Protein AF-0000000084717622 (afdb_homodimer)

Solvent-accessible surface area (backbone atoms only — not comparable to full-atom values): 20685 Å² total; per-residue (Å²): 123,67,76,68,48,48,59,63,66,44,44,63,55,53,31,53,52,53,52,39,53,46,21,69,72,69,28,58,67,56,41,50,49,50,46,50,51,50,35,54,53,40,50,54,50,35,51,52,47,46,51,50,51,52,49,50,43,51,52,21,56,74,65,73,40,82,44,85,61,40,72,60,44,52,48,41,34,50,49,12,38,56,31,27,68,45,84,43,63,63,35,35,53,55,10,50,44,34,52,36,65,73,48,28,52,55,50,48,49,51,51,49,49,50,52,49,48,44,44,67,70,53,72,48,61,72,68,65,75,62,80,51,85,62,73,58,53,95,79,33,74,66,78,74,61,68,82,63,68,79,70,77,69,74,76,70,75,77,76,72,76,68,83,67,81,81,77,79,81,79,80,77,79,75,76,75,81,136,123,68,72,69,48,48,59,64,65,44,44,61,54,52,31,53,52,52,53,40,52,45,21,70,74,68,28,57,66,56,40,51,49,49,44,51,50,49,34,52,53,38,48,54,49,33,52,53,47,47,52,49,49,50,50,50,44,51,51,20,54,74,66,71,42,81,45,84,60,39,72,60,43,52,48,41,35,50,49,13,38,56,32,27,66,46,83,43,65,64,35,34,53,54,10,51,45,34,52,35,66,74,50,27,51,55,51,46,49,53,50,49,50,51,50,50,47,44,42,67,69,53,72,46,62,72,68,65,75,61,79,51,86,61,73,62,54,96,79,33,77,67,79,74,63,68,83,64,70,78,70,77,68,74,78,68,75,75,74,72,75,68,81,65,80,80,75,78,78,76,80,74,77,76,78,71,81,132

InterPro domains:
  IPR007313 FxsA cytoplasmic membrane protein [NF008528] (7-112)
  IPR007313 FxsA cytoplasmic membrane protein [PF04186] (8-113)
  IPR007313 FxsA cytoplasmic membrane protein [PTHR35335] (1-139)

Structure (mmCIF, N/CA/C/O backbone):
data_AF-0000000084717622-model_v1
#
loop_
_entity.id
_entity.type
_entity.pdbx_description
1 polymer 'FxsA protein'
#
loop_
_atom_site.group_PDB
_atom_site.id
_atom_site.type_symbol
_atom_site.label_atom_id
_atom_site.label_alt_id
_atom_site.label_comp_id
_atom_site.label_asym_id
_atom_site.label_entity_id
_atom_site.label_seq_id
_atom_site.pdbx_PDB_ins_code
_atom_site.Cartn_x
_atom_site.Cartn_y
_atom_site.Cartn_z
_atom_site.occupancy
_atom_site.B_iso_or_equiv
_atom_site.auth_seq_id
_atom_site.auth_comp_id
_atom_site.auth_asym_id
_atom_site.auth_atom_id
_atom_site.pdbx_PDB_model_num
ATOM 1 N N . MET A 1 1 ? 2.143 13.297 -15.797 1 53.31 1 MET A N 1
ATOM 2 C CA . MET A 1 1 ? 1.925 12.648 -14.5 1 53.31 1 MET A CA 1
ATOM 3 C C . MET A 1 1 ? 1.634 11.164 -14.68 1 53.31 1 MET A C 1
ATOM 5 O O . MET A 1 1 ? 2.061 10.344 -13.867 1 53.31 1 MET A O 1
ATOM 9 N N . SER A 1 2 ? 1.172 10.766 -15.867 1 66.38 2 SER A N 1
ATOM 10 C CA . SER A 1 2 ? 0.69 9.43 -16.188 1 66.38 2 SER A CA 1
ATOM 11 C C . SER A 1 2 ? 1.851 8.461 -16.422 1 66.38 2 SER A C 1
ATOM 13 O O . SER A 1 2 ? 1.729 7.266 -16.156 1 66.38 2 SER A O 1
ATOM 15 N N . ARG A 1 3 ? 2.949 8.906 -16.641 1 74.94 3 ARG A N 1
ATOM 16 C CA . ARG A 1 3 ? 4.027 8.016 -17.047 1 74.94 3 ARG A CA 1
ATOM 17 C C . ARG A 1 3 ? 4.594 7.266 -15.836 1 74.94 3 ARG A C 1
ATOM 19 O O . ARG A 1 3 ? 5.051 6.129 -15.969 1 74.94 3 ARG A O 1
ATOM 26 N N . PHE A 1 4 ? 4.543 7.859 -14.648 1 75.69 4 PHE A N 1
ATOM 27 C CA . PHE A 1 4 ? 5.059 7.238 -13.43 1 75.69 4 PHE A CA 1
ATOM 28 C C . PHE A 1 4 ? 4.051 6.25 -12.859 1 75.69 4 PHE A C 1
ATOM 30 O O . PHE A 1 4 ? 4.43 5.305 -12.164 1 75.69 4 PHE A O 1
ATOM 37 N N . LEU A 1 5 ? 2.939 6.332 -13.258 1 79.38 5 LEU A N 1
ATOM 38 C CA . LEU A 1 5 ? 1.87 5.5 -12.711 1 79.38 5 LEU A CA 1
ATOM 39 C C . LEU A 1 5 ? 1.835 4.145 -13.406 1 79.38 5 LEU A C 1
ATOM 41 O O . LEU A 1 5 ? 1.42 3.146 -12.812 1 79.38 5 LEU A O 1
ATOM 45 N N . LEU A 1 6 ? 2.355 4.141 -14.586 1 82.69 6 LEU A N 1
ATOM 46 C CA . LEU A 1 6 ? 2.262 2.922 -15.383 1 82.69 6 LEU A CA 1
ATOM 47 C C . LEU A 1 6 ? 3.104 1.809 -14.766 1 82.69 6 LEU A C 1
ATOM 49 O O . LEU A 1 6 ? 2.611 0.698 -14.555 1 82.69 6 LEU A O 1
ATOM 53 N N . PRO A 1 7 ? 4.359 2.094 -14.469 1 85.12 7 PRO A N 1
ATOM 54 C CA . PRO A 1 7 ? 5.148 1.028 -13.844 1 85.12 7 PRO A CA 1
ATOM 55 C C . PRO A 1 7 ? 4.586 0.59 -12.492 1 85.12 7 PRO A C 1
ATOM 57 O O . PRO A 1 7 ? 4.645 -0.593 -12.148 1 85.12 7 PRO A O 1
ATOM 60 N N . LEU A 1 8 ? 4.023 1.515 -11.828 1 81.62 8 LEU A N 1
ATOM 61 C CA . LEU A 1 8 ? 3.475 1.218 -10.516 1 81.62 8 LEU A CA 1
ATOM 62 C C . LEU A 1 8 ? 2.27 0.289 -10.625 1 81.62 8 LEU A C 1
ATOM 64 O O . LEU A 1 8 ? 2.111 -0.626 -9.812 1 81.62 8 LEU A O 1
ATOM 68 N N . VAL A 1 9 ? 1.521 0.417 -11.664 1 83.12 9 VAL A N 1
ATOM 69 C CA . VAL A 1 9 ? 0.326 -0.392 -11.891 1 83.12 9 VAL A CA 1
ATOM 70 C C . VAL A 1 9 ? 0.722 -1.754 -12.453 1 83.12 9 VAL A C 1
ATOM 72 O O . VAL A 1 9 ? 0.102 -2.77 -12.133 1 83.12 9 VAL A O 1
ATOM 75 N N . LEU A 1 10 ? 1.749 -1.744 -13.195 1 90.88 10 LEU A N 1
ATOM 76 C CA . LEU A 1 10 ? 2.172 -2.967 -13.867 1 90.88 10 LEU A CA 1
ATOM 77 C C . LEU A 1 10 ? 2.99 -3.85 -12.93 1 90.88 10 LEU A C 1
ATOM 79 O O . LEU A 1 10 ? 3.059 -5.066 -13.117 1 90.88 10 LEU A O 1
ATOM 83 N N . LEU A 1 11 ? 3.502 -3.258 -11.93 1 92.19 11 LEU A N 1
ATOM 84 C CA . LEU A 1 11 ? 4.465 -3.932 -11.062 1 92.19 11 LEU A CA 1
ATOM 85 C C . LEU A 1 11 ? 3.834 -5.145 -10.383 1 92.19 11 LEU A C 1
ATOM 87 O O . LEU A 1 11 ? 4.402 -6.238 -10.406 1 92.19 11 LEU A O 1
ATOM 91 N N . PRO A 1 12 ? 2.666 -5.109 -9.883 1 91 12 PRO A N 1
ATOM 92 C CA . PRO A 1 12 ? 2.066 -6.289 -9.25 1 91 12 PRO A CA 1
ATOM 93 C C . PRO A 1 12 ? 1.849 -7.438 -10.227 1 91 12 PRO A C 1
ATOM 95 O O . PRO A 1 12 ? 1.983 -8.609 -9.852 1 91 12 PRO A O 1
ATOM 98 N N . PHE A 1 13 ? 1.588 -7.09 -11.391 1 92.69 13 PHE A N 1
ATOM 99 C CA . PHE A 1 13 ? 1.331 -8.125 -12.391 1 92.69 13 PHE A CA 1
ATOM 100 C C . PHE A 1 13 ? 2.631 -8.789 -12.828 1 92.69 13 PHE A C 1
ATOM 102 O O . PHE A 1 13 ? 2.674 -10.008 -13.023 1 92.69 13 PHE A O 1
ATOM 109 N N . VAL A 1 14 ? 3.564 -7.957 -13.016 1 95.06 14 VAL A N 1
ATOM 110 C CA . VAL A 1 14 ? 4.875 -8.492 -13.359 1 95.06 14 VAL A CA 1
ATOM 111 C C . VAL A 1 14 ? 5.359 -9.422 -12.25 1 95.06 14 VAL A C 1
ATOM 113 O O . VAL A 1 14 ? 5.906 -10.492 -12.516 1 95.06 14 VAL A O 1
ATOM 116 N N . GLU A 1 15 ? 5.109 -9.031 -11.062 1 95.69 15 GLU A N 1
ATOM 117 C CA . GLU A 1 15 ? 5.516 -9.844 -9.914 1 95.69 15 GLU A CA 1
ATOM 118 C C . GLU A 1 15 ? 4.77 -11.172 -9.883 1 95.69 15 GLU A C 1
ATOM 120 O O . GLU A 1 15 ? 5.383 -12.227 -9.711 1 95.69 15 GLU A O 1
ATOM 125 N N . LEU A 1 16 ? 3.477 -11.094 -10.07 1 95.19 16 LEU A N 1
ATOM 126 C CA . LEU A 1 16 ? 2.68 -12.32 -10.094 1 95.19 16 LEU A CA 1
ATOM 127 C C . LEU A 1 16 ? 3.154 -13.25 -11.195 1 95.19 16 LEU A C 1
ATOM 129 O O . LEU A 1 16 ? 3.232 -14.469 -11 1 95.19 16 LEU A O 1
ATOM 133 N N . TYR A 1 17 ? 3.482 -12.688 -12.312 1 96.81 17 TYR A N 1
ATOM 134 C CA . TYR A 1 17 ? 3.969 -13.484 -13.438 1 96.81 17 TYR A CA 1
ATOM 135 C C . TYR A 1 17 ? 5.281 -14.172 -13.094 1 96.81 17 TYR A C 1
ATOM 137 O O . TYR A 1 17 ? 5.406 -15.391 -13.25 1 96.81 17 TYR A O 1
ATOM 145 N N . LEU A 1 18 ? 6.184 -13.391 -12.594 1 96.69 18 LEU A N 1
ATOM 146 C CA . LEU A 1 18 ? 7.508 -13.914 -12.273 1 96.69 18 LEU A CA 1
ATOM 147 C C . LEU A 1 18 ? 7.43 -14.938 -11.141 1 96.69 18 LEU A C 1
ATOM 149 O O . LEU A 1 18 ? 8.047 -16 -11.219 1 96.69 18 LEU A O 1
ATOM 153 N N . LEU A 1 19 ? 6.691 -14.633 -10.109 1 96.88 19 LEU A N 1
ATOM 154 C CA . LEU A 1 19 ? 6.602 -15.531 -8.961 1 96.88 19 LEU A CA 1
ATOM 155 C C . LEU A 1 19 ? 5.875 -16.812 -9.328 1 96.88 19 LEU A C 1
ATOM 157 O O . LEU A 1 19 ? 6.195 -17.891 -8.805 1 96.88 19 LEU A O 1
ATOM 161 N N . SER A 1 20 ? 4.961 -16.672 -10.25 1 96.31 20 SER A N 1
ATOM 162 C CA . SER A 1 20 ? 4.262 -17.859 -10.727 1 96.31 20 SER A CA 1
ATOM 163 C C . SER A 1 20 ? 5.203 -18.781 -11.492 1 96.31 20 SER A C 1
ATOM 165 O O . SER A 1 20 ? 5.117 -20 -11.375 1 96.31 20 SER A O 1
ATOM 167 N N . LEU A 1 21 ? 6.09 -18.188 -12.25 1 95.62 21 LEU A N 1
ATOM 168 C CA . LEU A 1 21 ? 7.062 -18.984 -12.984 1 95.62 21 LEU A CA 1
ATOM 169 C C . LEU A 1 21 ? 8.031 -19.672 -12.031 1 95.62 21 LEU A C 1
ATOM 171 O O . LEU A 1 21 ? 8.375 -20.844 -12.227 1 95.62 21 LEU A O 1
ATOM 175 N N . ILE A 1 22 ? 8.398 -18.953 -11.062 1 96.38 22 ILE A N 1
ATOM 176 C CA . ILE A 1 22 ? 9.281 -19.531 -10.062 1 96.38 22 ILE A CA 1
ATOM 177 C C . ILE A 1 22 ? 8.57 -20.688 -9.344 1 96.38 22 ILE A C 1
ATOM 179 O O . ILE A 1 22 ? 9.156 -21.75 -9.133 1 96.38 22 ILE A O 1
ATOM 183 N N . ALA A 1 23 ? 7.328 -20.484 -8.992 1 96.25 23 ALA A N 1
ATOM 184 C CA . ALA A 1 23 ? 6.543 -21.516 -8.32 1 96.25 23 ALA A CA 1
ATOM 185 C C . ALA A 1 23 ? 6.41 -22.766 -9.195 1 96.25 23 ALA A C 1
ATOM 187 O O . ALA A 1 23 ? 6.41 -23.875 -8.688 1 96.25 23 ALA A O 1
ATOM 188 N N . ARG A 1 24 ? 6.352 -22.547 -10.469 1 94 24 ARG A N 1
ATOM 189 C CA . ARG A 1 24 ? 6.227 -23.656 -11.406 1 94 24 ARG A CA 1
ATOM 190 C C . ARG A 1 24 ? 7.516 -24.469 -11.469 1 94 24 ARG A C 1
ATOM 192 O O . ARG A 1 24 ? 7.48 -25.703 -11.594 1 94 24 ARG A O 1
ATOM 199 N N . GLU A 1 25 ? 8.602 -23.828 -11.32 1 94.44 25 GLU A N 1
ATOM 200 C CA . GLU A 1 25 ? 9.891 -24.484 -11.492 1 94.44 25 GLU A CA 1
ATOM 201 C C . GLU A 1 25 ? 10.344 -25.172 -10.211 1 94.44 25 GLU A C 1
ATOM 203 O O . GLU A 1 25 ? 10.82 -26.312 -10.234 1 94.44 25 GLU A O 1
ATOM 208 N N . VAL A 1 26 ? 10.141 -24.453 -9.094 1 95.94 26 VAL A N 1
ATOM 209 C CA . VAL A 1 26 ? 10.758 -24.969 -7.875 1 95.94 26 VAL A CA 1
ATOM 210 C C . VAL A 1 26 ? 9.672 -25.422 -6.902 1 95.94 26 VAL A C 1
ATOM 212 O O . VAL A 1 26 ? 9.961 -26.109 -5.922 1 95.94 26 VAL A O 1
ATOM 215 N N . GLY A 1 27 ? 8.484 -25.047 -7.113 1 96.19 27 GLY A N 1
ATOM 216 C CA . GLY A 1 27 ? 7.375 -25.359 -6.227 1 96.19 27 GLY A CA 1
ATOM 217 C C . GLY A 1 27 ? 6.859 -24.141 -5.465 1 96.19 27 GLY A C 1
ATOM 218 O O . GLY A 1 27 ? 7.578 -23.156 -5.301 1 96.19 27 GLY A O 1
ATOM 219 N N . VAL A 1 28 ? 5.715 -24.219 -5.074 1 95.81 28 VAL A N 1
ATOM 220 C CA . VAL A 1 28 ? 5.039 -23.109 -4.418 1 95.81 28 VAL A CA 1
ATOM 221 C C . VAL A 1 28 ? 5.68 -22.844 -3.057 1 95.81 28 VAL A C 1
ATOM 223 O O . VAL A 1 28 ? 5.98 -21.688 -2.713 1 95.81 28 VAL A O 1
ATOM 226 N N . VAL A 1 29 ? 5.949 -23.938 -2.293 1 96.38 29 VAL A N 1
ATOM 227 C CA . VAL A 1 29 ? 6.434 -23.797 -0.924 1 96.38 29 VAL A CA 1
ATOM 228 C C . VAL A 1 29 ? 7.848 -23.219 -0.934 1 96.38 29 VAL A C 1
ATOM 230 O O . VAL A 1 29 ? 8.133 -22.25 -0.234 1 96.38 29 VAL A O 1
ATOM 233 N N . PRO A 1 30 ? 8.695 -23.719 -1.777 1 97.38 30 PRO A N 1
ATOM 234 C CA . PRO A 1 30 ? 10.023 -23.109 -1.849 1 97.38 30 PRO A CA 1
ATOM 235 C C . PRO A 1 30 ? 9.984 -21.656 -2.336 1 97.38 30 PRO A C 1
ATOM 237 O O . PRO A 1 30 ? 10.781 -20.828 -1.89 1 97.38 30 PRO A O 1
ATOM 240 N N . MET A 1 31 ? 9.078 -21.391 -3.266 1 96.88 31 MET A N 1
ATOM 241 C CA . MET A 1 31 ? 8.914 -20 -3.723 1 96.88 31 MET A CA 1
ATOM 242 C C . MET A 1 31 ? 8.492 -19.094 -2.572 1 96.88 31 MET A C 1
ATOM 244 O O . MET A 1 31 ? 9.039 -18.016 -2.402 1 96.88 31 MET A O 1
ATOM 248 N N . LEU A 1 32 ? 7.598 -19.531 -1.809 1 96.75 32 LEU A N 1
ATOM 249 C CA . LEU A 1 32 ? 7.137 -18.75 -0.663 1 96.75 32 LEU A CA 1
ATOM 250 C C . LEU A 1 32 ? 8.258 -18.562 0.35 1 96.75 32 LEU A C 1
ATOM 252 O O . LEU A 1 32 ? 8.391 -17.484 0.941 1 96.75 32 LEU A O 1
ATOM 256 N N . ALA A 1 33 ? 9.016 -19.578 0.532 1 97.12 33 ALA A N 1
ATOM 257 C CA . ALA A 1 33 ? 10.164 -19.5 1.435 1 97.12 33 ALA A CA 1
ATOM 258 C C . ALA A 1 33 ? 11.164 -18.469 0.948 1 97.12 33 ALA A C 1
ATOM 260 O O . ALA A 1 33 ? 11.727 -17.703 1.748 1 97.12 33 ALA A O 1
ATOM 261 N N . LEU A 1 34 ? 11.352 -18.484 -0.341 1 96.25 34 LEU A N 1
ATOM 262 C CA . LEU A 1 34 ? 12.266 -17.516 -0.937 1 96.25 34 LEU A CA 1
ATOM 263 C C . LEU A 1 34 ? 11.758 -16.094 -0.723 1 96.25 34 LEU A C 1
ATOM 265 O O . LEU A 1 34 ? 12.531 -15.195 -0.385 1 96.25 34 LEU A O 1
ATOM 269 N N . VAL A 1 35 ? 10.531 -15.914 -0.935 1 95.88 35 VAL A N 1
ATOM 270 C CA . VAL A 1 35 ? 9.93 -14.594 -0.77 1 95.88 35 VAL A CA 1
ATOM 271 C C . VAL A 1 35 ? 10 -14.172 0.696 1 95.88 35 VAL A C 1
ATOM 273 O O . VAL A 1 35 ? 10.297 -13.016 1.002 1 95.88 35 VAL A O 1
ATOM 276 N N . LEU A 1 36 ? 9.734 -15.062 1.55 1 94.81 36 LEU A N 1
ATOM 277 C CA . LEU A 1 36 ? 9.805 -14.797 2.98 1 94.81 36 LEU A CA 1
ATOM 278 C C . LEU A 1 36 ? 11.227 -14.43 3.395 1 94.81 36 LEU A C 1
ATOM 280 O O . LEU A 1 36 ? 11.438 -13.461 4.129 1 94.81 36 LEU A O 1
ATOM 284 N N . LEU A 1 37 ? 12.148 -15.141 2.924 1 95.62 37 LEU A N 1
ATOM 285 C CA . LEU A 1 37 ? 13.555 -14.898 3.23 1 95.62 37 LEU A CA 1
ATOM 286 C C . LEU A 1 37 ? 13.992 -13.531 2.73 1 95.62 37 LEU A C 1
ATOM 288 O O . LEU A 1 37 ? 14.648 -12.773 3.457 1 95.62 37 LEU A O 1
ATOM 292 N N . SER A 1 38 ? 13.594 -13.242 1.543 1 94.12 38 SER A N 1
ATOM 293 C CA . SER A 1 38 ? 13.945 -11.938 0.984 1 94.12 38 SER A CA 1
ATOM 294 C C . SER A 1 38 ? 13.289 -10.805 1.763 1 94.12 38 SER A C 1
ATOM 296 O O . SER A 1 38 ? 13.883 -9.742 1.948 1 94.12 38 SER A O 1
ATOM 298 N N . GLY A 1 39 ? 12.125 -11.094 2.186 1 92.56 39 GLY A N 1
ATOM 299 C CA . GLY A 1 39 ? 11.438 -10.117 3.016 1 92.56 39 GLY A CA 1
ATOM 300 C C . GLY A 1 39 ? 12.141 -9.852 4.332 1 92.56 39 GLY A C 1
ATOM 301 O O . GLY A 1 39 ? 12.289 -8.695 4.738 1 92.56 39 GLY A O 1
ATOM 302 N N . VAL A 1 40 ? 12.531 -10.859 4.957 1 94 40 VAL A N 1
ATOM 303 C CA . VAL A 1 40 ? 13.219 -10.742 6.238 1 94 40 VAL A CA 1
ATOM 304 C C . VAL A 1 40 ? 14.539 -9.992 6.055 1 94 40 VAL A C 1
ATOM 306 O O . VAL A 1 40 ? 14.852 -9.078 6.816 1 94 40 VAL A O 1
ATOM 309 N N . ILE A 1 41 ? 15.227 -10.32 5.039 1 93.81 41 ILE A N 1
ATOM 310 C CA . ILE A 1 41 ? 16.484 -9.656 4.719 1 93.81 41 ILE A CA 1
ATOM 311 C C . ILE A 1 41 ? 16.234 -8.188 4.391 1 93.81 41 ILE A C 1
ATOM 313 O O . ILE A 1 41 ? 16.922 -7.297 4.891 1 93.81 41 ILE A O 1
ATOM 317 N N . GLY A 1 42 ? 15.281 -7.988 3.619 1 91.5 42 GLY A N 1
ATOM 318 C CA . GLY A 1 42 ? 14.922 -6.625 3.254 1 91.5 42 GLY A CA 1
ATOM 319 C C . GLY A 1 42 ? 14.492 -5.785 4.441 1 91.5 42 GLY A C 1
ATOM 320 O O . GLY A 1 42 ? 14.891 -4.621 4.559 1 91.5 42 GLY A O 1
ATOM 321 N N . ALA A 1 43 ? 13.734 -6.355 5.254 1 91.69 43 ALA A N 1
ATOM 322 C CA . ALA A 1 43 ? 13.266 -5.656 6.445 1 91.69 43 ALA A CA 1
ATOM 323 C C . ALA A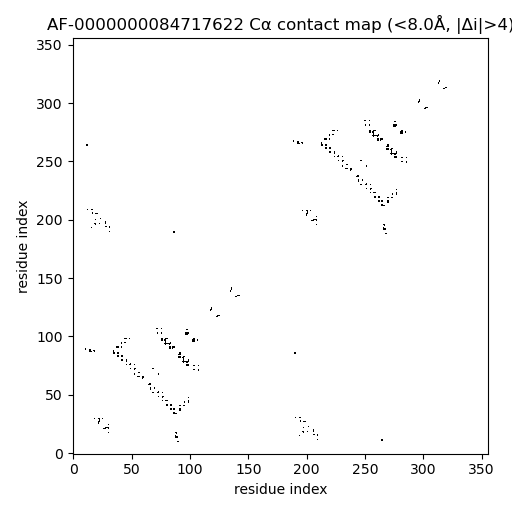 1 43 ? 14.438 -5.281 7.355 1 91.69 43 ALA A C 1
ATOM 325 O O . ALA A 1 43 ? 14.477 -4.176 7.898 1 91.69 43 ALA A O 1
ATOM 326 N N . SER A 1 44 ? 15.297 -6.199 7.543 1 94.69 44 SER A N 1
ATOM 327 C CA . SER A 1 44 ? 16.469 -5.941 8.367 1 94.69 44 SER A CA 1
ATOM 328 C C . SER A 1 44 ? 17.312 -4.797 7.789 1 94.69 44 SER A C 1
ATOM 330 O O . SER A 1 44 ? 17.75 -3.92 8.523 1 94.69 44 SER A O 1
ATOM 332 N N . LEU A 1 45 ? 17.484 -4.809 6.504 1 93.94 45 LEU A N 1
ATOM 333 C CA . LEU A 1 45 ? 18.234 -3.756 5.828 1 93.94 45 LEU A CA 1
ATOM 334 C C . LEU A 1 45 ? 17.516 -2.42 5.922 1 93.94 45 LEU A C 1
ATOM 336 O O . LEU A 1 45 ? 18.141 -1.386 6.176 1 93.94 45 LEU A O 1
ATOM 340 N N . ALA A 1 46 ? 16.297 -2.49 5.734 1 94.44 46 ALA A N 1
ATOM 341 C CA . ALA A 1 46 ? 15.477 -1.279 5.805 1 94.44 46 ALA A CA 1
ATOM 342 C C . ALA A 1 46 ? 15.531 -0.667 7.203 1 94.44 46 ALA A C 1
ATOM 344 O O . ALA A 1 46 ? 15.641 0.553 7.348 1 94.44 46 ALA A O 1
ATOM 345 N N . ARG A 1 47 ? 15.414 -1.485 8.109 1 94.62 47 ARG A N 1
ATOM 346 C CA . ARG A 1 47 ? 15.469 -1.011 9.492 1 94.62 47 ARG A CA 1
ATOM 347 C C . ARG A 1 47 ? 16.812 -0.363 9.789 1 94.62 47 ARG A C 1
ATOM 349 O O . ARG A 1 47 ? 16.875 0.732 10.352 1 94.62 47 ARG A O 1
ATOM 356 N N . ARG A 1 48 ? 17.797 -0.942 9.422 1 94.44 48 ARG A N 1
ATOM 357 C CA . ARG A 1 48 ? 19.156 -0.45 9.68 1 94.44 48 ARG A CA 1
ATOM 358 C C . ARG A 1 48 ? 19.391 0.875 8.969 1 94.44 48 ARG A C 1
ATOM 360 O O . ARG A 1 48 ? 19.859 1.838 9.578 1 94.44 48 ARG A O 1
ATOM 367 N N . GLU A 1 49 ? 19.094 0.856 7.73 1 93 49 GLU A N 1
ATOM 368 C CA . GLU A 1 49 ? 19.344 2.064 6.949 1 93 49 GLU A CA 1
ATOM 369 C C . GLU A 1 49 ? 18.391 3.186 7.352 1 93 49 GLU A C 1
ATOM 371 O O . GLU A 1 49 ? 18.766 4.359 7.355 1 93 49 GLU A O 1
ATOM 376 N N . GLY A 1 50 ? 17.234 2.824 7.602 1 91.75 50 GLY A N 1
ATOM 377 C CA . GLY A 1 50 ? 16.281 3.807 8.094 1 91.75 50 GLY A CA 1
ATOM 378 C C . GLY A 1 50 ? 16.719 4.473 9.383 1 91.75 50 GLY A C 1
ATOM 379 O O . GLY A 1 50 ? 16.672 5.699 9.508 1 91.75 50 GLY A O 1
ATOM 380 N N . LEU A 1 51 ? 17.234 3.725 10.336 1 92.5 51 LEU A N 1
ATOM 381 C CA . LEU A 1 51 ? 17.734 4.25 11.602 1 92.5 51 LEU A CA 1
ATOM 382 C C . LEU A 1 51 ? 18.984 5.105 11.383 1 92.5 51 LEU A C 1
ATOM 384 O O . LEU A 1 51 ? 19.156 6.137 12.039 1 92.5 51 LEU A O 1
ATOM 388 N N . ARG A 1 52 ? 19.703 4.707 10.523 1 91.75 52 ARG A N 1
ATOM 389 C CA . ARG A 1 52 ? 20.922 5.453 10.219 1 91.75 52 ARG A CA 1
ATOM 390 C C . ARG A 1 52 ? 20.594 6.832 9.648 1 91.75 52 ARG A C 1
ATOM 392 O O . ARG A 1 52 ? 21.172 7.832 10.062 1 91.75 52 ARG A O 1
ATOM 399 N N . VAL A 1 53 ? 19.719 6.852 8.773 1 88.19 53 VAL A N 1
ATOM 400 C CA . VAL A 1 53 ? 19.328 8.102 8.125 1 88.19 53 VAL A CA 1
ATOM 401 C C . VAL A 1 53 ? 18.656 9.016 9.141 1 88.19 53 VAL A C 1
ATOM 403 O O . VAL A 1 53 ? 18.891 10.227 9.141 1 88.19 53 VAL A O 1
ATOM 406 N N . LEU A 1 54 ? 17.891 8.453 9.953 1 87.44 54 LEU A N 1
ATOM 407 C CA . LEU A 1 54 ? 17.25 9.242 10.992 1 87.44 54 LEU A CA 1
ATOM 408 C C . LEU A 1 54 ? 18.266 9.828 11.961 1 87.44 54 LEU A C 1
ATOM 410 O O . LEU A 1 54 ? 18.172 10.992 12.352 1 87.44 54 LEU A O 1
ATOM 414 N N . ARG A 1 55 ? 19.188 9.094 12.352 1 88.62 55 ARG A N 1
ATOM 415 C CA . ARG A 1 55 ? 20.234 9.539 13.266 1 88.62 55 ARG A CA 1
ATOM 416 C C . ARG A 1 55 ? 21.062 10.656 12.641 1 88.62 55 ARG A C 1
ATOM 418 O O . ARG A 1 55 ? 21.375 11.648 13.297 1 88.62 55 ARG A O 1
ATOM 425 N N . ARG A 1 56 ? 21.391 10.484 11.469 1 85.69 56 ARG A N 1
ATOM 426 C CA . ARG A 1 56 ? 22.172 11.492 10.766 1 85.69 56 ARG A CA 1
ATOM 427 C C . ARG A 1 56 ? 21.391 12.797 10.648 1 85.69 56 ARG A C 1
ATOM 429 O O . ARG A 1 56 ? 21.969 13.883 10.758 1 85.69 56 ARG A O 1
ATOM 436 N N . TRP A 1 57 ? 20.156 12.625 10.398 1 83.56 57 TRP A N 1
ATOM 437 C CA . TRP A 1 57 ? 19.297 13.805 10.328 1 83.56 57 TRP A CA 1
ATOM 438 C C . TRP A 1 57 ? 19.266 14.539 11.664 1 83.56 57 TRP A C 1
ATOM 440 O O . TRP A 1 57 ? 19.391 15.766 11.703 1 83.56 57 TRP A O 1
ATOM 450 N N . GLN A 1 58 ? 19.172 13.797 12.695 1 86.56 58 GLN A N 1
ATOM 451 C CA . GLN A 1 58 ? 19.141 14.367 14.039 1 86.56 58 GLN A CA 1
ATOM 452 C C . GLN A 1 58 ? 20.469 15.047 14.367 1 86.56 58 GLN A C 1
ATOM 454 O O . GLN A 1 58 ? 20.484 16.125 14.961 1 86.56 58 GLN A O 1
ATOM 459 N N . GLU A 1 59 ? 21.438 14.453 14.023 1 86.62 59 GLU A N 1
ATOM 460 C CA . GLU A 1 59 ? 22.766 15.016 14.266 1 86.62 59 GLU A CA 1
ATOM 461 C C . GLU A 1 59 ? 22.969 16.312 13.484 1 86.62 59 GLU A C 1
ATOM 463 O O . GLU A 1 59 ? 23.562 17.266 14 1 86.62 59 GLU A O 1
ATOM 468 N N . SER A 1 60 ? 22.5 16.281 12.281 1 84.56 60 SER A N 1
ATOM 469 C CA . SER A 1 60 ? 22.641 17.469 11.453 1 84.56 60 SER A CA 1
ATOM 470 C C . SER A 1 60 ? 21.828 18.641 12 1 84.56 60 SER A C 1
ATOM 472 O O . SER A 1 60 ? 22.281 19.781 11.992 1 84.56 60 SER A O 1
ATOM 474 N N . VAL A 1 61 ? 20.688 18.359 12.461 1 84.06 61 VAL A N 1
ATOM 475 C CA . VAL A 1 61 ? 19.828 19.375 13.055 1 84.06 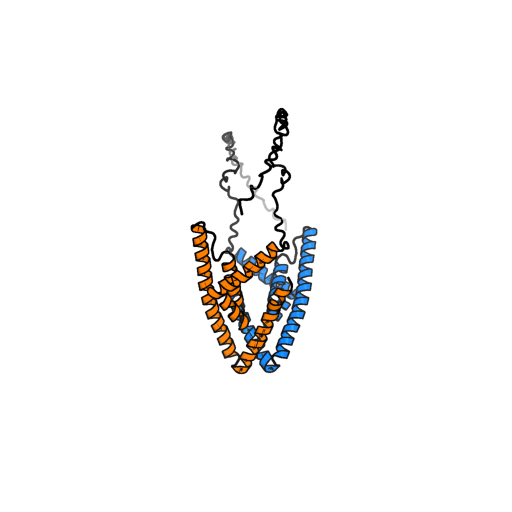61 VAL A CA 1
ATOM 476 C C . VAL A 1 61 ? 20.453 19.906 14.344 1 84.06 61 VAL A C 1
ATOM 478 O O . VAL A 1 61 ? 20.469 21.109 14.594 1 84.06 61 VAL A O 1
ATOM 481 N N . ALA A 1 62 ? 21.031 19.016 15.086 1 87.31 62 ALA A N 1
ATOM 482 C CA . ALA A 1 62 ? 21.688 19.391 16.328 1 87.31 62 ALA A CA 1
ATOM 483 C C . ALA A 1 62 ? 22.891 20.297 16.062 1 87.31 62 ALA A C 1
ATOM 485 O O . ALA A 1 62 ? 23.203 21.188 16.875 1 87.31 62 ALA A O 1
ATOM 486 N N . GLN A 1 63 ? 23.438 20.078 14.992 1 87.31 63 GLN A N 1
ATOM 487 C CA . GLN A 1 63 ? 24.641 20.844 14.648 1 87.31 63 GLN A CA 1
ATOM 488 C C . GLN A 1 63 ? 24.297 22.047 13.789 1 87.31 63 GLN A C 1
ATOM 490 O O . GLN A 1 63 ? 25.188 22.781 13.344 1 87.31 63 GLN A O 1
ATOM 495 N N . ARG A 1 64 ? 22.969 22.203 13.57 1 84.12 64 ARG A N 1
ATOM 496 C CA . ARG A 1 64 ? 22.453 23.328 12.773 1 84.12 64 ARG A CA 1
ATOM 497 C C . ARG A 1 64 ? 23.016 23.281 11.352 1 84.12 64 ARG A C 1
ATOM 499 O O . ARG A 1 64 ? 23.359 24.328 10.797 1 84.12 64 ARG A O 1
ATOM 506 N N . ARG A 1 65 ? 23.359 22.156 10.922 1 78.12 65 ARG A N 1
ATOM 507 C CA . ARG A 1 65 ? 23.812 21.953 9.547 1 78.12 65 ARG A CA 1
ATOM 508 C C . ARG A 1 65 ? 22.672 21.438 8.672 1 78.12 65 ARG A C 1
ATOM 510 O O . ARG A 1 65 ? 21.719 20.844 9.172 1 78.12 65 ARG A O 1
ATOM 517 N N . VAL A 1 66 ? 22.766 21.828 7.406 1 70.5 66 VAL A N 1
ATOM 518 C CA . VAL A 1 66 ? 21.797 21.297 6.449 1 70.5 66 VAL A CA 1
ATOM 519 C C . VAL A 1 66 ? 22.062 19.828 6.191 1 70.5 66 VAL A C 1
ATOM 521 O O . VAL A 1 66 ? 23.188 19.453 5.824 1 70.5 66 VAL A O 1
ATOM 524 N N . PRO A 1 67 ? 21.188 18.953 6.504 1 67 67 PRO A N 1
ATOM 525 C CA . PRO A 1 67 ? 21.422 17.516 6.324 1 67 67 PRO A CA 1
ATOM 526 C C . PRO A 1 67 ? 21.844 17.172 4.902 1 67 67 PRO A C 1
ATOM 528 O O . PRO A 1 67 ? 21.25 17.656 3.934 1 67 67 PRO A O 1
ATOM 531 N N . GLU A 1 68 ? 23.047 16.531 4.707 1 63.09 68 GLU A N 1
ATOM 532 C CA . GLU A 1 68 ? 23.656 16.172 3.428 1 63.09 68 GLU A CA 1
ATOM 533 C C . GLU A 1 68 ? 22.703 15.305 2.598 1 63.09 68 GLU A C 1
ATOM 535 O O . GLU A 1 68 ? 22.562 15.516 1.391 1 63.09 68 GLU A O 1
ATOM 540 N N . GLU A 1 69 ? 22.312 14.148 3.209 1 65.19 69 GLU A N 1
ATOM 541 C CA . GLU A 1 69 ? 21.375 13.289 2.492 1 65.19 69 GLU A CA 1
ATOM 542 C C . GLU A 1 69 ? 19.953 13.859 2.543 1 65.19 69 GLU A C 1
ATOM 544 O O . GLU A 1 69 ? 19.141 13.609 1.645 1 65.19 69 GLU A O 1
ATOM 549 N N . GLY A 1 70 ? 19.859 14.992 3.086 1 69.25 70 GLY A N 1
ATOM 550 C CA . GLY A 1 70 ? 18.672 15.82 3.205 1 69.25 70 GLY A CA 1
ATOM 551 C C . GLY A 1 70 ? 17.391 15.023 3.289 1 69.25 70 GLY A C 1
ATOM 552 O O . GLY A 1 70 ? 17.406 13.836 3.637 1 69.25 70 GLY A O 1
ATOM 553 N N . LEU A 1 71 ? 16.375 15.594 3.125 1 80 71 LEU A N 1
ATOM 554 C CA . LEU A 1 71 ? 15.008 15.078 3.082 1 80 71 LEU A CA 1
ATOM 555 C C . LEU A 1 71 ? 14.859 14.023 1.989 1 80 71 LEU A C 1
ATOM 557 O O . LEU A 1 71 ? 14.156 13.031 2.168 1 80 71 LEU A O 1
ATOM 561 N N . LEU A 1 72 ? 15.773 14.164 1.062 1 87.06 72 LEU A N 1
ATOM 562 C CA . LEU A 1 72 ? 15.672 13.258 -0.077 1 87.06 72 LEU A CA 1
ATOM 563 C C . LEU A 1 72 ? 16.172 11.867 0.289 1 87.06 72 LEU A C 1
ATOM 565 O O . LEU A 1 72 ? 15.594 10.859 -0.146 1 87.06 72 LEU A O 1
ATOM 569 N N . GLY A 1 73 ? 17.156 11.789 1.038 1 87.06 73 GLY A N 1
ATOM 570 C CA . GLY A 1 73 ? 17.641 10.508 1.503 1 87.06 73 GLY A CA 1
ATOM 571 C C . GLY A 1 73 ? 16.609 9.727 2.303 1 87.06 73 GLY A C 1
ATOM 572 O O . GLY A 1 73 ? 16.422 8.531 2.084 1 87.06 73 GLY A O 1
ATOM 573 N N . GLY A 1 74 ? 16 10.398 3.164 1 89.5 74 GLY A N 1
ATOM 574 C CA . GLY A 1 74 ? 14.969 9.773 3.959 1 89.5 74 GLY A CA 1
ATOM 575 C C . GLY A 1 74 ? 13.805 9.258 3.127 1 89.5 74 GLY A C 1
ATOM 576 O O . GLY A 1 74 ? 13.297 8.156 3.363 1 89.5 74 GLY A O 1
ATOM 577 N N . VAL A 1 75 ? 13.531 10.078 2.197 1 92.38 75 VAL A N 1
ATOM 578 C CA . VAL A 1 75 ? 12.43 9.727 1.312 1 92.38 75 VAL A CA 1
ATOM 579 C C . VAL A 1 75 ? 12.781 8.469 0.518 1 92.38 75 VAL A C 1
ATOM 581 O O . VAL A 1 75 ? 11.953 7.566 0.38 1 92.38 75 VAL A O 1
ATOM 584 N N . LEU A 1 76 ? 13.938 8.438 0.018 1 94.06 76 LEU A N 1
ATOM 585 C CA . LEU A 1 76 ? 14.375 7.293 -0.775 1 94.06 76 LEU A CA 1
ATOM 586 C C . LEU A 1 76 ? 14.477 6.043 0.088 1 94.06 76 LEU A C 1
ATOM 588 O O . LEU A 1 76 ? 14.148 4.941 -0.365 1 94.06 76 LEU A O 1
ATOM 592 N N . VAL A 1 77 ? 14.852 6.207 1.282 1 93.94 77 VAL A N 1
ATOM 593 C CA . VAL A 1 77 ? 14.914 5.086 2.213 1 93.94 77 VAL A CA 1
ATOM 594 C C . VAL A 1 77 ? 13.5 4.578 2.512 1 93.94 77 VAL A C 1
ATOM 596 O O . VAL A 1 77 ? 13.266 3.369 2.539 1 93.94 77 VAL A O 1
ATOM 599 N N . LEU A 1 78 ? 12.641 5.516 2.742 1 93.81 78 LEU A N 1
ATOM 600 C CA . LEU A 1 78 ? 11.25 5.141 2.98 1 93.81 78 LEU A CA 1
ATOM 601 C C . LEU A 1 78 ? 10.672 4.41 1.774 1 93.81 78 LEU A C 1
ATOM 603 O O . LEU A 1 78 ? 10.016 3.375 1.925 1 93.81 78 LEU A O 1
ATOM 607 N N . ALA A 1 79 ? 10.961 4.906 0.633 1 94.56 79 ALA A N 1
ATOM 608 C CA . ALA A 1 79 ? 10.492 4.281 -0.601 1 94.56 79 ALA A CA 1
ATOM 609 C C . ALA A 1 79 ? 11.055 2.871 -0.752 1 94.56 79 ALA A C 1
ATOM 611 O O . ALA A 1 79 ? 10.336 1.941 -1.121 1 94.56 79 ALA A O 1
ATOM 612 N N . GLY A 1 80 ? 12.312 2.732 -0.543 1 95.81 80 GLY A N 1
ATOM 613 C CA . GLY A 1 80 ? 12.938 1.42 -0.593 1 95.81 80 GLY A CA 1
ATOM 614 C C . GLY A 1 80 ? 12.328 0.431 0.379 1 95.81 80 GLY A C 1
ATOM 615 O O . GLY A 1 80 ? 12.062 -0.719 0.021 1 95.81 80 GLY A O 1
ATOM 616 N N . GLY A 1 81 ? 12.07 0.917 1.583 1 93.81 81 GLY A N 1
ATOM 617 C CA . GLY A 1 81 ? 11.406 0.083 2.568 1 93.81 81 GLY A CA 1
ATOM 618 C C . GLY A 1 81 ? 10.016 -0.345 2.141 1 93.81 81 GLY A C 1
ATOM 619 O O . GLY A 1 81 ? 9.648 -1.514 2.283 1 93.81 81 GLY A O 1
ATOM 620 N N . LEU A 1 82 ? 9.289 0.584 1.627 1 91.5 82 LEU A N 1
ATOM 621 C CA . LEU A 1 82 ? 7.945 0.285 1.151 1 91.5 82 LEU A CA 1
ATOM 622 C C . LEU A 1 82 ? 7.98 -0.75 0.033 1 91.5 82 LEU A C 1
ATOM 624 O O . LEU A 1 82 ? 7.152 -1.662 -0.002 1 91.5 82 LEU A O 1
ATOM 628 N N . LEU A 1 83 ? 8.891 -0.664 -0.901 1 93.62 83 LEU A N 1
ATOM 629 C CA . LEU A 1 83 ? 9.047 -1.623 -1.989 1 93.62 83 LEU A CA 1
ATOM 630 C C . LEU A 1 83 ? 9.383 -3.008 -1.448 1 93.62 83 LEU A C 1
ATOM 632 O O . LEU A 1 83 ? 8.945 -4.02 -2.004 1 93.62 83 LEU A O 1
ATOM 636 N N . LEU A 1 84 ? 10.094 -3.027 -0.351 1 93 84 LEU A N 1
ATOM 637 C CA . LEU A 1 84 ? 10.523 -4.305 0.213 1 93 84 LEU A CA 1
ATOM 638 C C . LEU A 1 84 ? 9.383 -4.973 0.967 1 93 84 LEU A C 1
ATOM 640 O O . LEU A 1 84 ? 9.398 -6.191 1.172 1 93 84 LEU A O 1
ATOM 644 N N . VAL A 1 85 ? 8.406 -4.23 1.405 1 86.44 85 VAL A N 1
ATOM 645 C CA . VAL A 1 85 ? 7.238 -4.777 2.084 1 86.44 85 VAL A CA 1
ATOM 646 C C . VAL A 1 85 ? 6.375 -5.547 1.086 1 86.44 85 VAL A C 1
ATOM 648 O O . VAL A 1 85 ? 5.746 -6.547 1.44 1 86.44 85 VAL A O 1
ATOM 651 N N . ILE A 1 86 ? 6.277 -5.168 -0.135 1 85.81 86 ILE A N 1
ATOM 652 C CA . ILE A 1 86 ? 5.559 -5.844 -1.208 1 85.81 86 ILE A CA 1
ATOM 653 C C . ILE A 1 86 ? 6.293 -7.133 -1.583 1 85.81 86 ILE A C 1
ATOM 655 O O . ILE A 1 86 ? 7.434 -7.094 -2.051 1 85.81 86 ILE A O 1
ATOM 659 N N . PRO A 1 87 ? 5.652 -8.211 -1.311 1 89.81 87 PRO A N 1
ATOM 660 C CA . PRO A 1 87 ? 6.336 -9.445 -1.692 1 89.81 87 PRO A CA 1
ATOM 661 C C . PRO A 1 87 ? 6.586 -9.547 -3.195 1 89.81 87 PRO A C 1
ATOM 663 O O . PRO A 1 87 ? 5.645 -9.461 -3.988 1 89.81 87 PRO A O 1
ATOM 666 N N . GLY A 1 88 ? 7.859 -9.695 -3.547 1 93.06 88 GLY A N 1
ATOM 667 C CA . GLY A 1 88 ? 8.156 -9.766 -4.969 1 93.06 88 GLY A CA 1
ATOM 668 C C . GLY A 1 88 ? 9.641 -9.812 -5.266 1 93.06 88 GLY A C 1
ATOM 669 O O . GLY A 1 88 ? 10.469 -9.516 -4.395 1 93.06 88 GLY A O 1
ATOM 670 N N . VAL A 1 89 ? 9.906 -10.109 -6.461 1 94.81 89 VAL A N 1
ATOM 671 C CA . VAL A 1 89 ? 11.289 -10.195 -6.914 1 94.81 89 VAL A CA 1
ATOM 672 C C . VAL A 1 89 ? 11.766 -8.828 -7.391 1 94.81 89 VAL A C 1
ATOM 674 O O . VAL A 1 89 ? 12.797 -8.32 -6.93 1 94.81 89 VAL A O 1
ATOM 677 N N . VAL A 1 90 ? 10.992 -8.211 -8.164 1 95.62 90 VAL A N 1
ATOM 678 C CA . VAL A 1 90 ? 11.367 -6.926 -8.75 1 95.62 90 VAL A CA 1
ATOM 679 C C . VAL A 1 90 ? 11.383 -5.848 -7.672 1 95.62 90 VAL A C 1
ATOM 681 O O . VAL A 1 90 ? 12.344 -5.082 -7.559 1 95.62 90 VAL A O 1
ATOM 684 N N . SER A 1 91 ? 10.383 -5.863 -6.812 1 93.94 91 SER A N 1
ATOM 685 C CA . SER A 1 91 ? 10.305 -4.887 -5.73 1 93.94 91 SER A CA 1
ATOM 686 C C . SER A 1 91 ? 11.453 -5.051 -4.75 1 93.94 91 SER A C 1
ATOM 688 O O . SER A 1 91 ? 11.992 -4.062 -4.238 1 93.94 91 SER A O 1
ATOM 690 N N . ASP A 1 92 ? 11.797 -6.266 -4.512 1 95.12 92 ASP A N 1
ATOM 691 C CA . ASP A 1 92 ? 12.914 -6.516 -3.604 1 95.12 92 ASP A CA 1
ATOM 692 C C . ASP A 1 92 ? 14.219 -5.965 -4.176 1 95.12 92 ASP A C 1
ATOM 694 O O . ASP A 1 92 ? 14.992 -5.32 -3.467 1 95.12 92 ASP A O 1
ATOM 698 N N . VAL A 1 93 ? 14.438 -6.211 -5.398 1 95.62 93 VAL A N 1
ATOM 699 C CA . VAL A 1 93 ? 15.656 -5.746 -6.043 1 95.62 93 VAL A CA 1
ATOM 700 C C . VAL A 1 93 ? 15.688 -4.219 -6.047 1 95.62 93 VAL A C 1
ATOM 702 O O . VAL A 1 93 ? 16.688 -3.613 -5.656 1 95.62 93 VAL A O 1
ATOM 705 N N . LEU A 1 94 ? 14.641 -3.615 -6.422 1 95.44 94 LEU A N 1
ATOM 706 C CA . LEU A 1 94 ? 14.562 -2.158 -6.469 1 95.44 94 LEU A CA 1
ATOM 707 C C . LEU A 1 94 ? 14.68 -1.561 -5.07 1 95.44 94 LEU A C 1
ATOM 709 O O . LEU A 1 94 ? 15.328 -0.532 -4.883 1 95.44 94 LEU A O 1
ATOM 713 N N . GLY A 1 95 ? 14.023 -2.227 -4.148 1 96.25 95 GLY A N 1
ATOM 714 C CA . GLY A 1 95 ? 14.086 -1.774 -2.766 1 96.25 95 GLY A CA 1
ATOM 715 C C . GLY A 1 95 ? 15.492 -1.806 -2.193 1 96.25 95 GLY A C 1
ATOM 716 O O . GLY A 1 95 ? 15.945 -0.828 -1.597 1 96.25 95 GLY A O 1
ATOM 717 N N . VAL A 1 96 ? 16.156 -2.846 -2.396 1 96.06 96 VAL A N 1
ATOM 718 C CA . VAL A 1 96 ? 17.531 -3.006 -1.908 1 96.06 96 VAL A CA 1
ATOM 719 C C . VAL A 1 96 ? 18.438 -1.983 -2.582 1 96.06 96 VAL A C 1
ATOM 721 O O . VAL A 1 96 ? 19.297 -1.383 -1.931 1 96.06 96 VAL A O 1
ATOM 724 N N . LEU A 1 97 ? 18.266 -1.7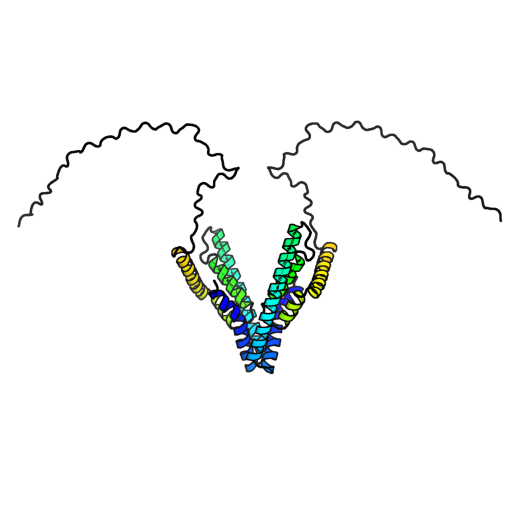74 -3.818 1 95.88 97 LEU A N 1
ATOM 725 C CA . LEU A 1 97 ? 19.078 -0.815 -4.559 1 95.88 97 LEU A CA 1
ATOM 726 C C . LEU A 1 97 ? 18.906 0.591 -3.99 1 95.88 97 LEU A C 1
ATOM 728 O O . LEU A 1 97 ? 19.875 1.348 -3.898 1 95.88 97 LEU A O 1
ATOM 732 N N . LEU A 1 98 ? 17.766 0.889 -3.568 1 95.69 98 LEU A N 1
ATOM 733 C CA . LEU A 1 98 ? 17.5 2.221 -3.033 1 95.69 98 LEU A CA 1
ATOM 734 C C . LEU A 1 98 ? 18.047 2.354 -1.616 1 95.69 98 LEU A C 1
ATOM 736 O O . LEU A 1 98 ? 18.344 3.463 -1.161 1 95.69 98 LEU A O 1
ATOM 740 N N . LEU A 1 99 ? 18.125 1.21 -0.95 1 94.94 99 LEU A N 1
ATOM 741 C CA . LEU A 1 99 ? 18.578 1.24 0.436 1 94.94 99 LEU A CA 1
ATOM 742 C C . LEU A 1 99 ? 20.094 1.273 0.51 1 94.94 99 LEU A C 1
ATOM 744 O O . LEU A 1 99 ? 20.672 1.736 1.502 1 94.94 99 LEU A O 1
ATOM 748 N N . LEU A 1 100 ? 20.719 0.792 -0.479 1 94.12 100 LEU A N 1
ATOM 749 C CA . LEU A 1 100 ? 22.188 0.819 -0.517 1 94.12 100 LEU A CA 1
ATOM 750 C C . LEU A 1 100 ? 22.688 2.238 -0.738 1 94.12 100 LEU A C 1
ATOM 752 O O . LEU A 1 100 ? 22.297 2.9 -1.702 1 94.12 100 LEU A O 1
ATOM 756 N N . PRO A 1 101 ? 23.594 2.641 0.025 1 90.94 101 PRO A N 1
ATOM 757 C CA . PRO A 1 101 ? 24.031 4.035 0.004 1 90.94 101 PRO A CA 1
ATOM 758 C C . PRO A 1 101 ? 24.641 4.441 -1.339 1 90.94 101 PRO A C 1
ATOM 760 O O . PRO A 1 101 ? 24.312 5.512 -1.866 1 90.94 101 PRO A O 1
ATOM 763 N N . PRO A 1 102 ? 25.469 3.633 -1.957 1 92.5 102 PRO A N 1
ATOM 764 C CA . PRO A 1 102 ? 26.016 4.074 -3.238 1 92.5 102 PRO A CA 1
ATOM 765 C C . PRO A 1 102 ? 24.953 4.23 -4.32 1 92.5 102 PRO A C 1
ATOM 767 O O . PRO A 1 102 ? 25 5.184 -5.102 1 92.5 102 PRO A O 1
ATOM 770 N N . THR A 1 103 ? 24.078 3.393 -4.355 1 94.69 103 THR A N 1
ATOM 771 C CA . THR A 1 103 ? 23.016 3.459 -5.359 1 94.69 103 THR A CA 1
ATOM 772 C C . THR A 1 103 ? 22.031 4.57 -5.027 1 94.69 103 THR A C 1
ATOM 774 O O . THR A 1 103 ? 21.547 5.262 -5.926 1 94.69 103 THR A O 1
ATOM 777 N N . ARG A 1 104 ? 21.828 4.668 -3.82 1 93.31 104 ARG A N 1
ATOM 778 C CA . ARG A 1 104 ? 20.906 5.719 -3.385 1 93.31 104 ARG A CA 1
ATOM 779 C C . ARG A 1 104 ? 21.422 7.094 -3.783 1 93.31 104 ARG A C 1
ATOM 781 O O . ARG A 1 104 ? 20.656 7.949 -4.227 1 93.31 104 ARG A O 1
ATOM 788 N N . ARG A 1 105 ? 22.688 7.297 -3.645 1 90.06 105 ARG A N 1
ATOM 789 C CA . ARG A 1 105 ? 23.297 8.57 -4.004 1 90.06 105 ARG A CA 1
ATOM 790 C C . ARG A 1 105 ? 23.109 8.867 -5.488 1 90.06 105 ARG A C 1
ATOM 792 O O . ARG A 1 105 ? 22.859 10.008 -5.871 1 90.06 105 ARG A O 1
ATOM 799 N N . VAL A 1 106 ? 23.266 7.848 -6.258 1 94.25 106 VAL A N 1
ATOM 800 C CA . VAL A 1 106 ? 23.125 7.996 -7.703 1 94.25 106 VAL A CA 1
ATOM 801 C C . VAL A 1 106 ? 21.672 8.352 -8.039 1 94.25 106 VAL A C 1
ATOM 803 O O . VAL A 1 106 ? 21.422 9.266 -8.828 1 94.25 106 VAL A O 1
ATOM 806 N N . VAL A 1 107 ? 20.812 7.656 -7.379 1 94.31 107 VAL A N 1
ATOM 807 C CA . VAL A 1 107 ? 19.406 7.898 -7.621 1 94.31 107 VAL A CA 1
ATOM 808 C C . VAL A 1 107 ? 19.031 9.289 -7.121 1 94.31 107 VAL A C 1
ATOM 810 O O . VAL A 1 107 ? 18.297 10.023 -7.793 1 94.31 107 VAL A O 1
ATOM 813 N N . ALA A 1 108 ? 19.547 9.641 -6.035 1 91.5 108 ALA A N 1
ATOM 814 C CA . ALA A 1 108 ? 19.281 10.961 -5.469 1 91.5 108 ALA A CA 1
ATOM 815 C C . ALA A 1 108 ? 19.766 12.062 -6.41 1 91.5 108 ALA A C 1
ATOM 817 O O . ALA A 1 108 ? 19.078 13.07 -6.602 1 91.5 108 ALA A O 1
ATOM 818 N N . ARG A 1 109 ? 20.828 11.891 -6.922 1 90.75 109 ARG A N 1
ATOM 819 C CA . ARG A 1 109 ? 21.391 12.875 -7.852 1 90.75 109 ARG A CA 1
ATOM 820 C C . ARG A 1 109 ? 20.5 13.023 -9.078 1 90.75 109 ARG A C 1
ATOM 822 O O . ARG A 1 109 ? 20.25 14.141 -9.531 1 90.75 109 ARG A O 1
ATOM 829 N N . TRP A 1 110 ? 20.078 11.938 -9.539 1 92.81 110 TRP A N 1
ATOM 830 C CA . TRP A 1 110 ? 19.219 11.953 -10.711 1 92.81 110 TRP A CA 1
ATOM 831 C C . TRP A 1 110 ? 17.906 12.656 -10.414 1 92.81 110 TRP A C 1
ATOM 833 O O . TRP A 1 110 ? 17.406 13.445 -11.219 1 92.81 110 TRP A O 1
ATOM 843 N N . VAL A 1 111 ? 17.422 12.352 -9.258 1 90.06 111 VAL A N 1
ATOM 844 C CA . VAL A 1 111 ? 16.156 12.953 -8.852 1 90.06 111 VAL A CA 1
ATOM 845 C C . VAL A 1 111 ? 16.344 14.461 -8.656 1 90.06 111 VAL A C 1
ATOM 847 O O . VAL A 1 111 ? 15.516 15.258 -9.102 1 90.06 111 VAL A O 1
ATOM 850 N N . ARG A 1 112 ? 17.375 14.82 -8.031 1 88.06 112 ARG A N 1
ATOM 851 C CA . ARG A 1 112 ? 17.672 16.234 -7.805 1 88.06 112 ARG A CA 1
ATOM 852 C C . ARG A 1 112 ? 17.828 16.969 -9.125 1 88.06 112 ARG A C 1
ATOM 854 O O . ARG A 1 112 ? 17.297 18.078 -9.289 1 88.06 112 ARG A O 1
ATOM 861 N N . ARG A 1 113 ? 18.516 16.422 -9.969 1 89.69 113 ARG A N 1
ATOM 862 C CA . ARG A 1 113 ? 18.75 17.031 -11.273 1 89.69 113 ARG A CA 1
ATOM 863 C C . ARG A 1 113 ? 17.438 17.219 -12.023 1 89.69 113 ARG A C 1
ATOM 865 O O . ARG A 1 113 ? 17.234 18.25 -12.68 1 89.69 113 ARG A O 1
ATOM 872 N N . GLY A 1 114 ? 16.672 16.234 -11.922 1 88.62 114 GLY A N 1
ATOM 873 C CA . GLY A 1 114 ? 15.375 16.328 -12.562 1 88.62 114 GLY A CA 1
ATOM 874 C C . GLY A 1 114 ? 14.516 17.453 -12.008 1 88.62 114 GLY A C 1
ATOM 875 O O . GLY A 1 114 ? 13.867 18.188 -12.758 1 88.62 114 GLY A O 1
ATOM 876 N N . VAL A 1 115 ? 14.578 17.547 -10.75 1 84.88 115 VAL A N 1
ATOM 877 C CA . VAL A 1 115 ? 13.805 18.578 -10.07 1 84.88 115 VAL A CA 1
ATOM 878 C C . VAL A 1 115 ? 14.367 19.953 -10.422 1 84.88 115 VAL A C 1
ATOM 880 O O . VAL A 1 115 ? 13.617 20.891 -10.703 1 84.88 115 VAL A O 1
ATOM 883 N N . GLU A 1 116 ? 15.594 20.062 -10.414 1 85.88 116 GLU A N 1
ATOM 884 C CA . GLU A 1 116 ? 16.266 21.312 -10.75 1 85.88 116 GLU A CA 1
ATOM 885 C C . GLU A 1 116 ? 15.992 21.719 -12.188 1 85.88 116 GLU A C 1
ATOM 887 O O . GLU A 1 116 ? 15.781 22.906 -12.477 1 85.88 116 GLU A O 1
ATOM 892 N N . ARG A 1 117 ? 16.016 20.781 -13.031 1 87.12 117 ARG A N 1
ATOM 893 C CA . ARG A 1 117 ? 15.742 21.047 -14.445 1 87.12 117 ARG A CA 1
ATOM 894 C C . ARG A 1 117 ? 14.312 21.516 -14.656 1 87.12 117 ARG A C 1
ATOM 896 O O . ARG A 1 117 ? 14.055 22.422 -15.445 1 87.12 117 ARG A O 1
ATOM 903 N N . ARG A 1 118 ? 13.484 20.797 -13.938 1 85.69 118 ARG A N 1
ATOM 904 C CA . ARG A 1 118 ? 12.078 21.172 -14.07 1 85.69 118 ARG A CA 1
ATOM 905 C C . ARG A 1 118 ? 11.812 22.547 -13.492 1 85.69 118 ARG A C 1
ATOM 907 O O . ARG A 1 118 ? 11 23.312 -14.023 1 85.69 118 ARG A O 1
ATOM 914 N N . MET A 1 119 ? 12.477 22.938 -12.422 1 84 119 MET A N 1
ATOM 915 C CA . MET A 1 119 ? 12.367 24.266 -11.805 1 84 119 MET A CA 1
ATOM 916 C C . MET A 1 119 ? 12.992 25.328 -12.695 1 84 119 MET A C 1
ATOM 918 O O . MET A 1 119 ? 12.477 26.438 -12.797 1 84 119 MET A O 1
ATOM 922 N N . ALA A 1 120 ? 14.039 25 -13.25 1 81.56 120 ALA A N 1
ATOM 923 C CA . ALA A 1 120 ? 14.75 25.938 -14.125 1 81.56 120 ALA A CA 1
ATOM 924 C C . ALA A 1 120 ? 13.969 26.188 -15.406 1 81.56 120 ALA A C 1
ATOM 926 O O . ALA A 1 120 ? 14.062 27.266 -16 1 81.56 120 ALA A O 1
ATOM 927 N N . SER A 1 121 ? 13.438 25.109 -15.953 1 69.94 121 SER A N 1
ATOM 928 C CA . SER A 1 121 ? 12.703 25.266 -17.203 1 69.94 121 SER A CA 1
ATOM 929 C C . SER A 1 121 ? 11.422 26.062 -17 1 69.94 121 SER A C 1
ATOM 931 O O . SER A 1 121 ? 10.734 26.406 -17.953 1 69.94 121 SER A O 1
ATOM 933 N N . GLY A 1 122 ? 11.234 26.812 -15.945 1 62.03 122 GLY A N 1
ATOM 934 C CA . GLY A 1 122 ? 10.117 27.703 -15.703 1 62.03 122 GLY A CA 1
ATOM 935 C C . GLY A 1 122 ? 8.828 26.969 -15.391 1 62.03 122 GLY A C 1
ATOM 936 O O . GLY A 1 122 ? 7.762 27.594 -15.312 1 62.03 122 GLY A O 1
ATOM 937 N N . SER A 1 123 ? 8.797 25.797 -15.625 1 55.44 123 SER A N 1
ATOM 938 C CA . SER A 1 123 ? 7.52 25.109 -15.453 1 55.44 123 SER A CA 1
ATOM 939 C C . SER A 1 123 ? 7.098 25.078 -13.992 1 55.44 123 SER A C 1
ATOM 941 O O . SER A 1 123 ? 5.918 24.906 -13.68 1 55.44 123 SER A O 1
ATOM 943 N N . ILE A 1 124 ? 7.941 24.891 -13.094 1 50.81 124 ILE A N 1
ATOM 944 C CA . ILE A 1 124 ? 7.602 25.125 -11.695 1 50.81 124 ILE A CA 1
ATOM 945 C C . ILE A 1 124 ? 7.746 26.609 -11.367 1 50.81 124 ILE A C 1
ATOM 947 O O . ILE A 1 124 ? 8.852 27.156 -11.375 1 50.81 124 ILE A O 1
ATOM 951 N N . ARG A 1 125 ? 6.852 27.531 -11.914 1 44.03 125 ARG A N 1
ATOM 952 C CA . ARG A 1 125 ? 6.762 28.906 -11.469 1 44.03 125 ARG A CA 1
ATOM 953 C C . ARG A 1 125 ? 6.848 29 -9.945 1 44.03 125 ARG A C 1
ATOM 955 O O . ARG A 1 125 ? 5.965 28.531 -9.242 1 44.03 125 ARG A O 1
ATOM 962 N N . VAL A 1 126 ? 7.953 28.75 -9.477 1 45.25 126 VAL A N 1
ATOM 963 C CA . VAL A 1 126 ? 8.031 29.297 -8.133 1 45.25 126 VAL A CA 1
ATOM 964 C C . VAL A 1 126 ? 7.242 30.609 -8.07 1 45.25 126 VAL A C 1
ATOM 966 O O . VAL A 1 126 ? 7.656 31.625 -8.641 1 45.25 126 VAL A O 1
ATOM 969 N N . THR A 1 127 ? 5.93 30.578 -8.312 1 38.59 127 THR A N 1
ATOM 970 C CA . THR A 1 127 ? 5.219 31.781 -7.891 1 38.59 127 THR A CA 1
ATOM 971 C C . THR A 1 127 ? 5.805 32.344 -6.59 1 38.59 127 THR A C 1
ATOM 973 O O . THR A 1 127 ? 5.633 31.734 -5.527 1 38.59 127 THR A O 1
ATOM 976 N N . THR A 1 128 ? 7.031 32.594 -6.605 1 36.56 128 THR A N 1
ATOM 977 C CA . THR A 1 128 ? 7.418 33.531 -5.539 1 36.56 128 THR A CA 1
ATOM 978 C C . THR A 1 128 ? 6.227 34.375 -5.102 1 36.56 128 THR A C 1
ATOM 980 O O . THR A 1 128 ? 5.711 35.188 -5.879 1 36.56 128 THR A O 1
ATOM 983 N N . PHE A 1 129 ? 5.305 33.844 -4.289 1 36.88 129 PHE A N 1
ATOM 984 C CA . PHE A 1 129 ? 4.492 34.812 -3.531 1 36.88 129 PHE A CA 1
ATOM 985 C C . PHE A 1 129 ? 5.293 36.062 -3.197 1 36.88 129 PHE A C 1
ATOM 987 O O . PHE A 1 129 ? 6.141 36.031 -2.305 1 36.88 129 PHE A O 1
ATOM 994 N N . SER A 1 130 ? 5.984 36.594 -4.105 1 36.25 130 SER A N 1
ATOM 995 C CA . SER A 1 130 ? 6.309 37.969 -3.826 1 36.25 130 SER A CA 1
ATOM 996 C C . SER A 1 130 ? 5.238 38.625 -2.955 1 36.25 130 SER A C 1
ATOM 998 O O . SER A 1 130 ? 4.055 38.594 -3.291 1 36.25 130 SER A O 1
ATOM 1000 N N . THR A 1 131 ? 5.477 38.562 -1.599 1 36.28 131 THR A N 1
ATOM 1001 C CA . THR A 1 131 ? 4.77 39.406 -0.642 1 36.28 131 THR A CA 1
ATOM 1002 C C . THR A 1 131 ? 4.34 40.719 -1.292 1 36.28 131 THR A C 1
ATOM 1004 O O . THR A 1 131 ? 5.129 41.656 -1.376 1 36.28 131 THR A O 1
ATOM 1007 N N . GLY A 1 132 ? 3.971 40.688 -2.551 1 36.28 132 GLY A N 1
ATOM 1008 C CA . GLY A 1 132 ? 3.334 41.969 -2.855 1 36.28 132 GLY A CA 1
ATOM 1009 C C . GLY A 1 132 ? 2.475 42.469 -1.72 1 36.28 132 GLY A C 1
ATOM 1010 O O . GLY A 1 132 ? 2.104 41.719 -0.817 1 36.28 132 GLY A O 1
ATOM 1011 N N . PRO A 1 133 ? 2.379 43.781 -1.445 1 37.41 133 PRO A N 1
ATOM 1012 C CA . PRO A 1 133 ? 1.557 44.281 -0.33 1 37.41 133 PRO A CA 1
ATOM 1013 C C . PRO A 1 133 ? 0.238 43.5 -0.203 1 37.41 133 PRO A C 1
ATOM 1015 O O . PRO A 1 133 ? -0.53 43.438 -1.165 1 37.41 133 PRO A O 1
ATOM 1018 N N . PHE A 1 134 ? 0.14 42.281 0.291 1 36 134 PHE A N 1
ATOM 1019 C CA . PHE A 1 134 ? -1.146 41.719 0.698 1 36 134 PHE A CA 1
ATOM 1020 C C . PHE A 1 134 ? -2.141 42.844 1.003 1 36 134 PHE A C 1
ATOM 1022 O O . PHE A 1 134 ? -1.812 43.812 1.702 1 36 134 PHE A O 1
ATOM 1029 N N . PRO A 1 135 ? -3.029 43.125 0.169 1 38.78 135 PRO A N 1
ATOM 1030 C CA . PRO A 1 135 ? -3.889 44.125 0.777 1 38.78 135 PRO A CA 1
ATOM 1031 C C . PRO A 1 135 ? -4.098 43.906 2.273 1 38.78 135 PRO A C 1
ATOM 1033 O O . PRO A 1 135 ? -3.969 42.781 2.758 1 38.78 135 PRO A O 1
ATOM 1036 N N . GLY A 1 136 ? -3.85 44.812 3.195 1 36.19 136 GLY A N 1
ATOM 1037 C CA . GLY A 1 136 ? -4.043 44.719 4.633 1 36.19 136 GLY A CA 1
ATOM 1038 C C . GLY A 1 136 ? -5.18 43.781 5.02 1 36.19 136 GLY A C 1
ATOM 1039 O O . GLY A 1 136 ? -6.289 43.875 4.492 1 36.19 136 GLY A O 1
ATOM 1040 N N . GLY A 1 137 ? -5.07 42.562 5.016 1 38.3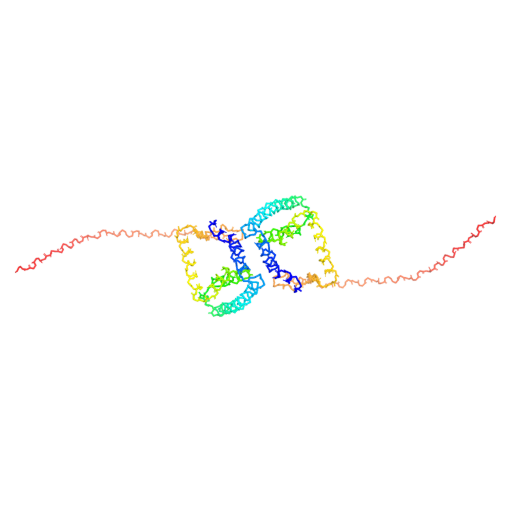1 137 GLY A N 1
ATOM 1041 C CA . GLY A 1 137 ? -6.199 41.938 5.707 1 38.31 137 GLY A CA 1
ATOM 1042 C C . GLY A 1 137 ? -6.789 42.844 6.781 1 38.31 137 GLY A C 1
ATOM 1043 O O . GLY A 1 137 ? -6.219 43.875 7.121 1 38.31 137 GLY A O 1
ATOM 1044 N N . PRO A 1 138 ? -8.047 42.781 7.227 1 41.09 138 PRO A N 1
ATOM 1045 C CA . PRO A 1 138 ? -8.523 43.844 8.109 1 41.09 138 PRO A CA 1
ATOM 1046 C C . PRO A 1 138 ? -7.484 44.25 9.156 1 41.09 138 PRO A C 1
ATOM 1048 O O . PRO A 1 138 ? -7.641 45.281 9.812 1 41.09 138 PRO A O 1
ATOM 1051 N N . PHE A 1 139 ? -6.773 43.281 9.609 1 39.75 139 PHE A N 1
ATOM 1052 C CA . PHE A 1 139 ? -5.855 43.625 10.695 1 39.75 139 PHE A CA 1
ATOM 1053 C C . PHE A 1 139 ? -4.543 44.188 10.148 1 39.75 139 PHE A C 1
ATOM 1055 O O . PHE A 1 139 ? -3.5 44.062 10.797 1 39.75 139 PHE A O 1
ATOM 1062 N N . GLY A 1 140 ? -4.359 44.188 8.883 1 40.69 140 GLY A N 1
ATOM 1063 C CA . GLY A 1 140 ? -3.102 44.781 8.453 1 40.69 140 GLY A CA 1
ATOM 1064 C C . GLY A 1 140 ? -2.887 46.188 8.992 1 40.69 140 GLY A C 1
ATOM 1065 O O . GLY A 1 140 ? -3.842 46.844 9.383 1 40.69 140 GLY A O 1
ATOM 1066 N N . PRO A 1 141 ? -1.752 46.562 9.523 1 41.31 141 PRO A N 1
ATOM 1067 C CA . PRO A 1 141 ? -1.733 47.938 10.023 1 41.31 141 PRO A CA 1
ATOM 1068 C C . PRO A 1 141 ? -2.283 48.938 9.008 1 41.31 141 PRO A C 1
ATOM 1070 O O . PRO A 1 141 ? -2.221 48.688 7.797 1 41.31 141 PRO A O 1
ATOM 1073 N N . PRO A 1 142 ? -3.32 49.656 9.32 1 42.12 142 PRO A N 1
ATOM 1074 C CA . PRO A 1 142 ? -3.842 50.656 8.383 1 42.12 142 PRO A CA 1
ATOM 1075 C C . PRO A 1 142 ? -2.738 51.344 7.598 1 42.12 142 PRO A C 1
ATOM 1077 O O . PRO A 1 142 ? -1.597 51.438 8.062 1 42.12 142 PRO A O 1
ATOM 1080 N N . PRO A 1 143 ? -2.832 51.344 6.246 1 43.97 143 PRO A N 1
ATOM 1081 C CA . PRO A 1 143 ? -1.804 52.156 5.578 1 43.97 143 PRO A CA 1
ATOM 1082 C C . PRO A 1 143 ? -1.396 53.375 6.391 1 43.97 143 PRO A C 1
ATOM 1084 O O . PRO A 1 143 ? -2.256 54.156 6.832 1 43.97 143 PRO A O 1
ATOM 1087 N N . VAL A 1 144 ? -0.402 53.188 7.215 1 42.31 144 VAL A N 1
ATOM 1088 C CA . VAL A 1 144 ? 0.02 54.438 7.855 1 42.31 144 VAL A CA 1
ATOM 1089 C C . VAL A 1 144 ? 0.179 55.531 6.801 1 42.31 144 VAL A C 1
ATOM 1091 O O . VAL A 1 144 ? 1.034 55.406 5.918 1 42.31 144 VAL A O 1
ATOM 1094 N N . GLU A 1 145 ? -0.975 56.031 6.332 1 44.59 145 GLU A N 1
ATOM 1095 C CA . GLU A 1 145 ? -0.847 57.25 5.559 1 44.59 145 GLU A CA 1
ATOM 1096 C C . GLU A 1 145 ? 0.227 58.156 6.141 1 44.59 145 GLU A C 1
ATOM 1098 O O . GLU A 1 145 ? 0.208 58.469 7.336 1 44.59 145 GLU A O 1
ATOM 1103 N N . PRO A 1 146 ? 1.497 58.125 5.602 1 45.59 146 PRO A N 1
ATOM 1104 C CA . PRO A 1 146 ? 2.396 59.094 6.242 1 45.59 146 PRO A CA 1
ATOM 1105 C C . PRO A 1 146 ? 1.706 60.406 6.574 1 45.59 146 PRO A C 1
ATOM 1107 O O . PRO A 1 146 ? 0.82 60.844 5.84 1 45.59 146 PRO A O 1
ATOM 1110 N N . PRO A 1 147 ? 1.397 60.562 7.809 1 47 147 PRO A N 1
ATOM 1111 C CA . PRO A 1 147 ? 0.583 61.75 8.133 1 47 147 PRO A CA 1
ATOM 1112 C C . PRO A 1 147 ? 0.934 62.969 7.277 1 47 147 PRO A C 1
ATOM 1114 O O . PRO A 1 147 ? 0.136 63.906 7.172 1 47 147 PRO A O 1
ATOM 1117 N N . PHE A 1 148 ? 2.295 63.25 7.211 1 46.81 148 PHE A N 1
ATOM 1118 C CA . PHE A 1 148 ? 2.639 64.5 6.547 1 46.81 148 PHE A CA 1
ATOM 1119 C C . PHE A 1 148 ? 2.82 64.25 5.051 1 46.81 148 PHE A C 1
ATOM 1121 O O . PHE A 1 148 ? 3.344 63.25 4.625 1 46.81 148 PHE A O 1
ATOM 1128 N N . PRO A 1 149 ? 2.037 64.812 4.23 1 45.09 149 PRO A N 1
ATOM 1129 C CA . PRO A 1 149 ? 2.268 64.812 2.783 1 45.09 149 PRO A CA 1
ATOM 1130 C C . PRO A 1 149 ? 3.748 64.875 2.42 1 45.09 149 PRO A C 1
ATOM 1132 O O . PRO A 1 149 ? 4.535 65.5 3.174 1 45.09 149 PRO A O 1
ATOM 1135 N N . PRO A 1 150 ? 4.375 63.906 1.791 1 46.25 150 PRO A N 1
ATOM 1136 C CA . PRO A 1 150 ? 5.797 64.125 1.511 1 46.25 150 PRO A CA 1
ATOM 1137 C C . PRO A 1 150 ? 6.129 65.562 1.191 1 46.25 150 PRO A C 1
ATOM 1139 O O . PRO A 1 150 ? 5.461 66.188 0.357 1 46.25 150 PRO A O 1
ATOM 1142 N N . GLN A 1 151 ? 6.48 66.312 2.158 1 43.34 151 GLN A N 1
ATOM 1143 C CA . GLN A 1 151 ? 6.957 67.688 1.811 1 43.34 151 GLN A CA 1
ATOM 1144 C C . GLN A 1 151 ? 7.766 67.625 0.517 1 43.34 151 GLN A C 1
ATOM 1146 O O . GLN A 1 151 ? 8.641 66.812 0.342 1 43.34 151 GLN A O 1
ATOM 1151 N N . GLN A 1 152 ? 7.242 68.188 -0.559 1 43.12 152 GLN A N 1
ATOM 1152 C CA . GLN A 1 152 ? 7.945 68.438 -1.811 1 43.12 152 GLN A CA 1
ATOM 1153 C C . GLN A 1 152 ? 9.414 68.812 -1.561 1 43.12 152 GLN A C 1
ATOM 1155 O O . GLN A 1 152 ? 9.742 69.812 -0.911 1 43.12 152 GLN A O 1
ATOM 1160 N N . ALA A 1 153 ? 10.258 67.75 -1.346 1 48 153 ALA A N 1
ATOM 1161 C CA . ALA A 1 153 ? 11.672 68.062 -1.258 1 48 153 ALA A CA 1
ATOM 1162 C C . ALA A 1 153 ? 12.039 69.188 -2.227 1 48 153 ALA A C 1
ATOM 1164 O O . ALA A 1 153 ? 11.516 69.25 -3.344 1 48 153 ALA A O 1
ATOM 1165 N N . PRO A 1 154 ? 12.406 70.312 -1.747 1 47.03 154 PRO A N 1
ATOM 1166 C CA . PRO A 1 154 ? 12.766 71.375 -2.713 1 47.03 154 PRO A CA 1
ATOM 1167 C C . PRO A 1 154 ? 13.602 70.812 -3.873 1 47.03 154 PRO A C 1
ATOM 1169 O O . PRO A 1 154 ? 14.367 69.875 -3.701 1 47.03 154 PRO A O 1
ATOM 1172 N N . ARG A 1 155 ? 13.133 70.875 -5.066 1 45.56 155 ARG A N 1
ATOM 1173 C CA . ARG A 1 155 ? 13.867 70.562 -6.293 1 45.56 155 ARG A CA 1
ATOM 1174 C C . ARG A 1 155 ? 15.336 70.938 -6.16 1 45.56 155 ARG A C 1
ATOM 1176 O O . ARG A 1 155 ? 15.641 72.125 -5.949 1 45.56 155 ARG A O 1
ATOM 1183 N N . GLN A 1 156 ? 16.172 70.062 -5.617 1 47.78 156 GLN A N 1
ATOM 1184 C CA . GLN A 1 156 ? 17.594 70.375 -5.648 1 47.78 156 GLN A CA 1
ATOM 1185 C C . GLN A 1 156 ? 17.984 71.062 -6.977 1 47.78 156 GLN A C 1
ATOM 1187 O O . GLN A 1 156 ? 17.547 70.562 -8.039 1 47.78 156 GLN A O 1
ATOM 1192 N N . PRO A 1 157 ? 18.375 72.312 -6.98 1 46.31 157 PRO A N 1
ATOM 1193 C CA . PRO A 1 157 ? 18.781 72.938 -8.242 1 46.31 157 PRO A CA 1
ATOM 1194 C C . PRO A 1 157 ? 19.688 72 -9.086 1 46.31 157 PRO A C 1
ATOM 1196 O O . PRO A 1 157 ? 20.562 71.375 -8.547 1 46.31 157 PRO A O 1
ATOM 1199 N N . ARG A 1 158 ? 19.172 71.438 -10.164 1 45.44 158 ARG A N 1
ATOM 1200 C CA . ARG A 1 158 ? 19.984 70.75 -11.164 1 45.44 158 ARG A CA 1
ATOM 1201 C C . ARG A 1 158 ? 21.297 71.5 -11.383 1 45.44 158 ARG A C 1
ATOM 1203 O O . ARG A 1 158 ? 21.312 72.688 -11.836 1 45.44 158 ARG A O 1
ATOM 1210 N N . ILE A 1 159 ? 22.281 71.25 -10.516 1 46.66 159 ILE A N 1
ATOM 1211 C CA . ILE A 1 159 ? 23.609 71.812 -10.875 1 46.66 159 ILE A CA 1
ATOM 1212 C C . ILE A 1 159 ? 23.906 71.438 -12.336 1 46.66 159 ILE A C 1
ATOM 1214 O O . ILE A 1 159 ? 24.016 70.25 -12.703 1 46.66 159 ILE A O 1
ATOM 1218 N N . GLU A 1 160 ? 23.516 72.25 -13.289 1 42.59 160 GLU A N 1
ATOM 1219 C CA . GLU A 1 160 ? 24.016 72.25 -14.664 1 42.59 160 GLU A CA 1
ATOM 1220 C C . GLU A 1 160 ? 25.516 72 -14.695 1 42.59 160 GLU A C 1
ATOM 1222 O O . GLU A 1 160 ? 26.297 72.812 -14.219 1 42.59 160 GLU A O 1
ATOM 1227 N N . ARG A 1 161 ? 25.969 70.75 -14.477 1 43.12 161 ARG A N 1
ATOM 1228 C CA . ARG A 1 161 ? 27.359 70.438 -14.797 1 43.12 161 ARG A CA 1
ATOM 1229 C C . ARG A 1 161 ? 27.797 71.125 -16.078 1 43.12 161 ARG A C 1
ATOM 1231 O O . ARG A 1 161 ? 27.312 70.812 -17.172 1 43.12 161 ARG A O 1
ATOM 1238 N N . GLY A 1 162 ? 28.125 72.375 -16.047 1 41.53 162 GLY A N 1
ATOM 1239 C CA . GLY A 1 162 ? 28.766 73.125 -17.141 1 41.53 162 GLY A CA 1
ATOM 1240 C C . GLY A 1 162 ? 29.812 72.25 -17.875 1 41.53 162 GLY A C 1
ATOM 1241 O O . GLY A 1 162 ? 30.422 71.375 -17.281 1 41.53 162 GLY A O 1
ATOM 1242 N N . ALA A 1 163 ? 29.703 72.062 -19.141 1 43.75 163 ALA A N 1
ATOM 1243 C CA . ALA A 1 163 ? 30.578 71.438 -20.141 1 43.75 163 ALA A CA 1
ATOM 1244 C C . ALA A 1 163 ? 32.031 71.812 -19.875 1 43.75 163 ALA A C 1
ATOM 1246 O O . ALA A 1 163 ? 32.438 73 -20.078 1 43.75 163 ALA A O 1
ATOM 1247 N N . GLY A 1 164 ? 32.656 71.312 -18.781 1 43.81 164 GLY A N 1
ATOM 1248 C CA . GLY A 1 164 ? 34.062 71.625 -18.641 1 43.81 164 GLY A CA 1
ATOM 1249 C C . GLY A 1 164 ? 34.844 71.312 -19.906 1 43.81 164 GLY A C 1
ATOM 1250 O O . GLY A 1 164 ? 34.375 70.562 -20.766 1 43.81 164 GLY A O 1
ATOM 1251 N N . PRO A 1 165 ? 35.812 72.125 -20.344 1 44.59 165 PRO A N 1
ATOM 1252 C CA . PRO A 1 165 ? 36.594 72 -21.594 1 44.59 165 PRO A CA 1
ATOM 1253 C C . PRO A 1 165 ? 37.25 70.688 -21.766 1 44.59 165 PRO A C 1
ATOM 1255 O O . PRO A 1 165 ? 37.656 70.062 -20.766 1 44.59 165 PRO A O 1
ATOM 1258 N N . GLU A 1 166 ? 36.812 69.812 -22.609 1 46.53 166 GLU A N 1
ATOM 1259 C CA . GLU A 1 166 ? 37.406 68.625 -23.078 1 46.53 166 GLU A CA 1
ATOM 1260 C C . GLU A 1 166 ? 38.906 68.75 -23.375 1 46.53 166 GLU A C 1
ATOM 1262 O O . GLU A 1 166 ? 39.281 69.5 -24.297 1 46.53 166 GLU A O 1
ATOM 1267 N N . VAL A 1 167 ? 39.781 68.812 -22.391 1 46.94 167 VAL A N 1
ATOM 1268 C CA . VAL A 1 167 ? 41.219 68.875 -22.656 1 46.94 167 VAL A CA 1
ATOM 1269 C C . VAL A 1 167 ? 41.625 67.625 -23.438 1 46.94 167 VAL A C 1
ATOM 1271 O O . VAL A 1 167 ? 41.469 66.5 -22.953 1 46.94 167 VAL A O 1
ATOM 1274 N N . ASP A 1 168 ? 41.688 67.562 -24.719 1 47.19 168 ASP A N 1
ATOM 1275 C CA . ASP A 1 168 ? 42.219 66.625 -25.641 1 47.19 168 ASP A CA 1
ATOM 1276 C C . ASP A 1 168 ? 43.688 66.312 -25.328 1 47.19 168 ASP A C 1
ATOM 1278 O O . ASP A 1 168 ? 44.531 67.188 -25.516 1 47.19 168 ASP A O 1
ATOM 1282 N N . ALA A 1 169 ? 44.094 65.562 -24.297 1 47.78 169 ALA A N 1
ATOM 1283 C CA . ALA A 1 169 ? 45.469 65.125 -24.016 1 47.78 169 ALA A CA 1
ATOM 1284 C C . ALA A 1 169 ? 46.031 64.312 -25.188 1 47.78 169 ALA A C 1
ATOM 1286 O O . ALA A 1 169 ? 45.625 63.188 -25.391 1 47.78 169 ALA A O 1
ATOM 1287 N N . GLU A 1 170 ? 46.5 64.938 -26.281 1 43.62 170 GLU A N 1
ATOM 1288 C CA . GLU A 1 170 ? 47.25 64.312 -27.375 1 43.62 170 GLU A CA 1
ATOM 1289 C C . GLU A 1 170 ? 48.531 63.625 -26.875 1 43.62 170 GLU A C 1
ATOM 1291 O O . GLU A 1 170 ? 49.406 64.312 -26.359 1 43.62 170 GLU A O 1
ATOM 1296 N N . PHE A 1 171 ? 48.562 62.344 -26.359 1 47.47 171 PHE A N 1
ATOM 1297 C CA . PHE A 1 171 ? 49.688 61.5 -25.984 1 47.47 171 PHE A CA 1
ATOM 1298 C C . PHE A 1 171 ? 50.656 61.312 -27.156 1 47.47 171 PHE A C 1
ATOM 1300 O O . PHE A 1 171 ? 50.281 60.75 -28.188 1 47.47 171 PHE A O 1
ATOM 1307 N N . THR A 1 172 ? 51.562 62.281 -27.438 1 47.22 172 THR A N 1
ATOM 1308 C CA . THR A 1 172 ? 52.594 62.156 -28.453 1 47.22 172 THR A CA 1
ATOM 1309 C C . THR A 1 172 ? 53.562 61 -28.125 1 47.22 172 THR A C 1
ATOM 1311 O O . THR A 1 172 ? 54.188 61.031 -27.078 1 47.22 172 THR A O 1
ATOM 1314 N N . GLU A 1 173 ? 53.312 59.781 -28.594 1 49.44 173 GLU A N 1
ATOM 1315 C CA . GLU A 1 173 ? 54.188 58.594 -28.531 1 49.44 173 GLU A CA 1
ATOM 1316 C C . GLU A 1 173 ? 55.562 58.938 -29.047 1 49.44 173 GLU A C 1
ATOM 1318 O O . GLU A 1 173 ? 55.75 59.25 -30.219 1 49.44 173 GLU A O 1
ATOM 1323 N N . GLU A 1 174 ? 56.438 59.562 -28.203 1 48.22 174 GLU A N 1
ATOM 1324 C CA . GLU A 1 174 ? 57.812 59.781 -28.562 1 48.22 174 GLU A CA 1
ATOM 1325 C C . GLU A 1 174 ? 58.469 58.469 -29.031 1 48.22 174 GLU A C 1
ATOM 1327 O O . GLU A 1 174 ? 58.438 57.469 -28.312 1 48.22 174 GLU A O 1
ATOM 1332 N N . LYS A 1 175 ? 58.625 58.219 -30.25 1 49.31 175 LYS A N 1
ATOM 1333 C CA . LYS A 1 175 ? 59.375 57.188 -30.984 1 49.31 175 LYS A CA 1
ATOM 1334 C C . LYS A 1 175 ? 60.781 57.031 -30.422 1 49.31 175 LYS A C 1
ATOM 1336 O O . LYS A 1 175 ? 61.562 58 -30.391 1 49.31 175 LYS A O 1
ATOM 1341 N N . GLY A 1 176 ? 61 56.156 -29.359 1 44.59 176 GLY A N 1
ATOM 1342 C CA . GLY A 1 176 ? 62.312 55.781 -28.859 1 44.59 176 GLY A CA 1
ATOM 1343 C C . GLY A 1 176 ? 63.344 55.625 -29.953 1 44.59 176 GLY A C 1
ATOM 1344 O O . GLY A 1 176 ? 63 55.406 -31.109 1 44.59 176 GLY A O 1
ATOM 1345 N N . PRO A 1 177 ? 64.5 56.375 -29.781 1 51.38 177 PRO A N 1
ATOM 1346 C CA . PRO A 1 177 ? 65.625 56.406 -30.734 1 51.38 177 PRO A CA 1
ATOM 1347 C C . PRO A 1 177 ? 65.938 55.031 -31.297 1 51.38 177 PRO A C 1
ATOM 1349 O O . PRO A 1 177 ? 65.688 54 -30.672 1 51.38 177 PRO A O 1
ATOM 1352 N N . LYS A 1 178 ? 66.5 54.812 -32.625 1 37.44 178 LYS A N 1
ATOM 1353 C CA . LYS A 1 178 ? 67.25 53.625 -33.094 1 37.44 178 LYS A CA 1
ATOM 1354 C C . LYS A 1 178 ? 68.438 53.281 -32.219 1 37.44 178 LYS A C 1
ATOM 1356 O O . LYS A 1 178 ? 69.125 54.188 -31.766 1 37.44 178 LYS A O 1
ATOM 1361 N N . MET B 1 1 ? -2.955 -4.82 20.172 1 53.5 1 MET B N 1
ATOM 1362 C CA . MET B 1 1 ? -2.736 -4.145 18.891 1 53.5 1 MET B CA 1
ATOM 1363 C C . MET B 1 1 ? -2.152 -5.105 17.859 1 53.5 1 MET B C 1
ATOM 1365 O O . MET B 1 1 ? -2.496 -5.039 16.688 1 53.5 1 MET B O 1
ATOM 1369 N N . SER B 1 2 ? -1.489 -6.184 18.328 1 66.44 2 SER B N 1
ATOM 1370 C CA . SER B 1 2 ? -0.739 -7.137 17.516 1 66.44 2 SER B CA 1
ATOM 1371 C C . SER B 1 2 ? -1.671 -8.109 16.797 1 66.44 2 SER B C 1
ATOM 1373 O O . SER B 1 2 ? -1.357 -8.594 15.711 1 66.44 2 SER B O 1
ATOM 1375 N N . ARG B 1 3 ? -2.818 -8.234 17.188 1 74.88 3 ARG B N 1
ATOM 1376 C CA . ARG B 1 3 ? -3.67 -9.281 16.641 1 74.88 3 ARG B CA 1
ATOM 1377 C C . ARG B 1 3 ? -4.203 -8.898 15.266 1 74.88 3 ARG B C 1
ATOM 1379 O O . ARG B 1 3 ? -4.418 -9.758 14.414 1 74.88 3 ARG B O 1
ATOM 1386 N N . PHE B 1 4 ? -4.395 -7.609 14.992 1 75.88 4 PHE B N 1
ATOM 1387 C CA . PHE B 1 4 ? -4.902 -7.129 13.711 1 75.88 4 PHE B CA 1
ATOM 1388 C C . PHE B 1 4 ? -3.789 -7.078 12.672 1 75.88 4 PHE B C 1
ATOM 1390 O O . PHE B 1 4 ? -4.051 -7.164 11.477 1 75.88 4 PHE B O 1
ATOM 1397 N N . LEU B 1 5 ? -2.67 -7.121 13.086 1 79.25 5 LEU B N 1
ATOM 1398 C CA . LEU B 1 5 ? -1.524 -7 12.195 1 79.25 5 LEU B CA 1
ATOM 1399 C C . LEU B 1 5 ? -1.175 -8.344 11.57 1 79.25 5 LEU B C 1
ATOM 1401 O O . LEU B 1 5 ? -0.64 -8.398 10.461 1 79.25 5 LEU B O 1
ATOM 1405 N N . LEU B 1 6 ? -1.576 -9.367 12.258 1 83 6 LEU B N 1
ATOM 1406 C CA . LEU B 1 6 ? -1.184 -10.695 11.812 1 83 6 LEU B CA 1
ATOM 1407 C C . LEU B 1 6 ? -1.854 -11.047 10.484 1 83 6 LEU B C 1
ATOM 1409 O O . LEU B 1 6 ? -1.186 -11.461 9.539 1 83 6 LEU B O 1
ATOM 1413 N N . PRO B 1 7 ? -3.158 -10.875 10.391 1 85.31 7 PRO B N 1
ATOM 1414 C CA . PRO B 1 7 ? -3.789 -11.18 9.109 1 85.31 7 PRO B CA 1
ATOM 1415 C C . PRO B 1 7 ? -3.277 -10.289 7.973 1 85.31 7 PRO B C 1
ATOM 1417 O O . PRO B 1 7 ? -3.15 -10.75 6.836 1 85.31 7 PRO B O 1
ATOM 1420 N N . LEU B 1 8 ? -2.963 -9.117 8.336 1 81.38 8 LEU B N 1
ATOM 1421 C CA . LEU B 1 8 ? -2.486 -8.172 7.332 1 81.38 8 LEU B CA 1
ATOM 1422 C C . LEU B 1 8 ? -1.124 -8.586 6.789 1 81.38 8 LEU B C 1
ATOM 1424 O O . LEU B 1 8 ? -0.869 -8.477 5.586 1 81.38 8 LEU B O 1
ATOM 1428 N N . VAL B 1 9 ? -0.311 -9.18 7.613 1 83.06 9 VAL B N 1
ATOM 1429 C CA . VAL B 1 9 ? 1.026 -9.625 7.234 1 83.06 9 VAL B CA 1
ATOM 1430 C C . VAL B 1 9 ? 0.94 -10.953 6.488 1 83.06 9 VAL B C 1
ATOM 1432 O O . VAL B 1 9 ? 1.707 -11.203 5.555 1 83.06 9 VAL B O 1
ATOM 1435 N N . LEU B 1 10 ? -0.007 -11.711 6.867 1 90.88 10 LEU B N 1
ATOM 1436 C CA . LEU B 1 10 ? -0.138 -13.047 6.297 1 90.88 10 LEU B CA 1
ATOM 1437 C C . LEU B 1 10 ? -0.861 -13 4.957 1 90.88 10 LEU B C 1
ATOM 1439 O O . LEU B 1 10 ? -0.688 -13.883 4.121 1 90.88 10 LEU B O 1
ATOM 1443 N N . LEU B 1 11 ? -1.562 -11.953 4.738 1 92.25 11 LEU B N 1
ATOM 1444 C CA . LEU B 1 11 ? -2.459 -11.859 3.592 1 92.25 11 LEU B CA 1
ATOM 1445 C C . LEU B 1 11 ? -1.682 -11.945 2.283 1 92.25 11 LEU B C 1
ATOM 1447 O O . LEU B 1 11 ? -2.037 -12.719 1.394 1 92.25 11 LEU B O 1
ATOM 1451 N N . PRO B 1 12 ? -0.588 -11.32 2.104 1 91.12 12 PRO B N 1
ATOM 1452 C CA . PRO B 1 12 ? 0.156 -11.422 0.847 1 91.12 12 PRO B CA 1
ATOM 1453 C C . PRO B 1 12 ? 0.666 -12.836 0.576 1 91.12 12 PRO B C 1
ATOM 1455 O O . PRO B 1 12 ? 0.709 -13.273 -0.579 1 91.12 12 PRO B O 1
ATOM 1458 N N . PHE B 1 13 ? 0.949 -13.484 1.586 1 92.75 13 PHE B N 1
ATOM 1459 C CA . PHE B 1 13 ? 1.478 -14.836 1.418 1 92.75 13 PHE B CA 1
ATOM 1460 C C . PHE B 1 13 ? 0.364 -15.812 1.06 1 92.75 13 PHE B C 1
ATOM 1462 O O . PHE B 1 13 ? 0.558 -16.703 0.234 1 92.75 13 PHE B O 1
ATOM 1469 N N . VAL B 1 14 ? -0.686 -15.625 1.741 1 95.06 14 VAL B N 1
ATOM 1470 C CA . VAL B 1 14 ? -1.845 -16.453 1.419 1 95.06 14 VAL B CA 1
ATOM 1471 C C . VAL B 1 14 ? -2.248 -16.234 -0.037 1 95.06 14 VAL B C 1
ATOM 1473 O O . VAL B 1 14 ? -2.562 -17.188 -0.753 1 95.06 14 VAL B O 1
ATOM 1476 N N . GLU B 1 15 ? -2.178 -15.031 -0.442 1 95.75 15 GLU B N 1
ATOM 1477 C CA . GLU B 1 15 ? -2.531 -14.695 -1.817 1 95.75 15 GLU B CA 1
ATOM 1478 C C . GLU B 1 15 ? -1.562 -15.336 -2.809 1 95.75 15 GLU B C 1
ATOM 1480 O O . GLU B 1 15 ? -1.984 -15.945 -3.793 1 95.75 15 GLU B O 1
ATOM 1485 N N . LEU B 1 16 ? -0.298 -15.195 -2.529 1 95.12 16 LEU B N 1
ATOM 1486 C CA . LEU B 1 16 ? 0.708 -15.797 -3.395 1 95.12 16 LEU B CA 1
ATOM 1487 C C . LEU B 1 16 ? 0.511 -17.312 -3.484 1 95.12 16 LEU B C 1
ATOM 1489 O O . LEU B 1 16 ? 0.637 -17.891 -4.562 1 95.12 16 LEU B O 1
ATOM 1493 N N . TYR B 1 17 ? 0.183 -17.906 -2.381 1 96.81 17 TYR B N 1
ATOM 1494 C CA . TYR B 1 17 ? -0.048 -19.344 -2.342 1 96.81 17 TYR B CA 1
ATOM 1495 C C . TYR B 1 17 ? -1.238 -19.734 -3.213 1 96.81 17 TYR B C 1
ATOM 1497 O O . TYR B 1 17 ? -1.128 -20.594 -4.078 1 96.81 17 TYR B O 1
ATOM 1505 N N . LEU B 1 18 ? -2.299 -19.047 -3.002 1 96.75 18 LEU B N 1
ATOM 1506 C CA . LEU B 1 18 ? -3.531 -19.344 -3.725 1 96.75 18 LEU B CA 1
ATOM 1507 C C . LEU B 1 18 ? -3.371 -19.062 -5.215 1 96.75 18 LEU B C 1
ATOM 1509 O O . LEU B 1 18 ? -3.771 -19.875 -6.051 1 96.75 18 LEU B O 1
ATOM 1513 N N . LEU B 1 19 ? -2.791 -17.938 -5.551 1 96.81 19 LEU B N 1
ATOM 1514 C CA . LEU B 1 19 ? -2.645 -17.562 -6.953 1 96.81 19 LEU B CA 1
ATOM 1515 C C . LEU B 1 19 ? -1.663 -18.484 -7.664 1 96.81 19 LEU B C 1
ATOM 1517 O O . LEU B 1 19 ? -1.826 -18.766 -8.852 1 96.81 19 LEU B O 1
ATOM 1521 N N . SER B 1 20 ? -0.716 -18.953 -6.898 1 96.31 20 SER B N 1
ATOM 1522 C CA . SER B 1 20 ? 0.226 -19.906 -7.473 1 96.31 20 SER B CA 1
ATOM 1523 C C . SER B 1 20 ? -0.457 -21.234 -7.797 1 96.31 20 SER B C 1
ATOM 1525 O O . SER B 1 20 ? -0.164 -21.859 -8.82 1 96.31 20 SER B O 1
ATOM 1527 N N . LEU B 1 21 ? -1.371 -21.609 -6.941 1 95.69 21 LEU B N 1
ATOM 1528 C CA . LEU B 1 21 ? -2.113 -22.844 -7.195 1 95.69 21 LEU B CA 1
ATOM 1529 C C . LEU B 1 21 ? -3.021 -22.688 -8.414 1 95.69 21 LEU B C 1
ATOM 1531 O O . LEU B 1 21 ? -3.127 -23.609 -9.234 1 95.69 21 LEU B O 1
ATOM 1535 N N . ILE B 1 22 ? -3.588 -21.578 -8.477 1 96.38 22 ILE B N 1
ATOM 1536 C CA . ILE B 1 22 ? -4.441 -21.297 -9.633 1 96.38 22 ILE B CA 1
ATOM 1537 C C . ILE B 1 22 ? -3.604 -21.297 -10.906 1 96.38 22 ILE B C 1
ATOM 1539 O O . ILE B 1 22 ? -4.004 -21.875 -11.922 1 96.38 22 ILE B O 1
ATOM 1543 N N . ALA B 1 23 ? -2.459 -20.672 -10.852 1 96.25 23 ALA B N 1
ATOM 1544 C CA . ALA B 1 23 ? -1.564 -20.625 -12.008 1 96.25 23 ALA B CA 1
ATOM 1545 C C . ALA B 1 23 ? -1.13 -22.016 -12.43 1 96.25 23 ALA B C 1
ATOM 1547 O O . ALA B 1 23 ? -0.971 -22.297 -13.625 1 96.25 23 ALA B O 1
ATOM 1548 N N . ARG B 1 24 ? -0.995 -22.891 -11.484 1 94.06 24 ARG B N 1
ATOM 1549 C CA . ARG B 1 24 ? -0.585 -24.266 -11.758 1 94.06 24 ARG B CA 1
ATOM 1550 C C . ARG B 1 24 ? -1.696 -25.031 -12.461 1 94.06 24 ARG B C 1
ATOM 1552 O O . ARG B 1 24 ? -1.428 -25.859 -13.344 1 94.06 24 ARG B O 1
ATOM 1559 N N . GLU B 1 25 ? -2.881 -24.719 -12.148 1 94.44 25 GLU B N 1
ATOM 1560 C CA . GLU B 1 25 ? -4.012 -25.5 -12.664 1 94.44 25 GLU B CA 1
ATOM 1561 C C . GLU B 1 25 ? -4.453 -24.984 -14.031 1 94.44 25 GLU B C 1
ATOM 1563 O O . GLU B 1 25 ? -4.707 -25.781 -14.945 1 94.44 25 GLU B O 1
ATOM 1568 N N . VAL B 1 26 ? -4.48 -23.656 -14.133 1 95.94 26 VAL B N 1
ATOM 1569 C CA . VAL B 1 26 ? -5.105 -23.125 -15.336 1 95.94 26 VAL B CA 1
ATOM 1570 C C . VAL B 1 26 ? -4.055 -22.438 -16.203 1 95.94 26 VAL B C 1
ATOM 1572 O O . VAL B 1 26 ? -4.305 -22.141 -17.375 1 95.94 26 VAL B O 1
ATOM 1575 N N . GLY B 1 27 ? -2.939 -22.156 -15.672 1 96.19 27 GLY B N 1
ATOM 1576 C CA . GLY B 1 27 ? -1.88 -21.453 -16.375 1 96.19 27 GLY B CA 1
ATOM 1577 C C . GLY B 1 27 ? -1.662 -20.047 -15.852 1 96.19 27 GLY B C 1
ATOM 1578 O O . GLY B 1 27 ? -2.561 -19.453 -15.258 1 96.19 27 GLY B O 1
ATOM 1579 N N . VAL B 1 28 ? -0.555 -19.562 -16.047 1 95.75 28 VAL B N 1
ATOM 1580 C CA . VAL B 1 28 ? -0.152 -18.266 -15.531 1 95.75 28 VAL B CA 1
ATOM 1581 C C . VAL B 1 28 ? -0.945 -17.156 -16.234 1 95.75 28 VAL B C 1
ATOM 1583 O O . VAL B 1 28 ? -1.478 -16.266 -15.57 1 95.75 28 VAL B O 1
ATOM 1586 N N . VAL B 1 29 ? -1.075 -17.281 -17.578 1 96.38 29 VAL B N 1
ATOM 1587 C CA . VAL B 1 29 ? -1.7 -16.219 -18.359 1 96.38 29 VAL B CA 1
ATOM 1588 C C . VAL B 1 29 ? -3.188 -16.141 -18.031 1 96.38 29 VAL B C 1
ATOM 1590 O O . VAL B 1 29 ? -3.705 -15.055 -17.719 1 96.38 29 VAL B O 1
ATOM 1593 N N . PRO B 1 30 ? -3.867 -17.25 -17.953 1 97.38 30 PRO B N 1
ATOM 1594 C CA . PRO B 1 30 ? -5.273 -17.188 -17.547 1 97.38 30 PRO B CA 1
ATOM 1595 C C . PRO B 1 30 ? -5.445 -16.688 -16.125 1 97.38 30 PRO B C 1
ATOM 1597 O O . PRO B 1 30 ? -6.418 -15.992 -15.812 1 97.38 30 PRO B O 1
ATOM 1600 N N . MET B 1 31 ? -4.543 -17.078 -15.242 1 96.88 31 MET B N 1
ATOM 1601 C CA . MET B 1 31 ? -4.59 -16.578 -13.867 1 96.88 31 MET B CA 1
ATOM 1602 C C . MET B 1 31 ? -4.441 -15.062 -13.836 1 96.88 31 MET B C 1
ATOM 1604 O O . MET B 1 31 ? -5.188 -14.375 -13.133 1 96.88 31 MET B O 1
ATOM 1608 N N . LEU B 1 32 ? -3.541 -14.562 -14.578 1 96.75 32 LEU B N 1
ATOM 1609 C CA . LEU B 1 32 ? -3.334 -13.125 -14.641 1 96.75 32 LEU B CA 1
ATOM 1610 C C . LEU B 1 32 ? -4.562 -12.422 -15.211 1 96.75 32 LEU B C 1
ATOM 1612 O O . LEU B 1 32 ? -4.938 -11.344 -14.75 1 96.75 32 LEU B O 1
ATOM 1616 N N . ALA B 1 33 ? -5.121 -13.031 -16.188 1 97.12 33 ALA B N 1
ATOM 1617 C CA . ALA B 1 33 ? -6.344 -12.484 -16.781 1 97.12 33 ALA B CA 1
ATOM 1618 C C . ALA B 1 33 ? -7.473 -12.43 -15.758 1 97.12 33 ALA B C 1
ATOM 1620 O O . ALA B 1 33 ? -8.227 -11.453 -15.711 1 97.12 33 ALA B O 1
ATOM 1621 N N . LEU B 1 34 ? -7.535 -13.484 -15 1 96.19 34 LEU B N 1
ATOM 1622 C CA . LEU B 1 34 ? -8.547 -13.531 -13.953 1 96.19 34 LEU B CA 1
ATOM 1623 C C . LEU B 1 34 ? -8.32 -12.422 -12.93 1 96.19 34 LEU B C 1
ATOM 1625 O O . LEU B 1 34 ? -9.281 -11.766 -12.5 1 96.19 34 LEU B O 1
ATOM 1629 N N . VAL B 1 35 ? -7.141 -12.258 -12.547 1 95.88 35 VAL B N 1
ATOM 1630 C CA . VAL B 1 35 ? -6.805 -11.227 -11.562 1 95.88 35 VAL B CA 1
ATOM 1631 C C . VAL B 1 35 ? -7.086 -9.844 -12.148 1 95.88 35 VAL B C 1
ATOM 1633 O O . VAL B 1 35 ? -7.617 -8.969 -11.461 1 95.88 35 VAL B O 1
ATOM 1636 N N . LEU B 1 36 ? -6.73 -9.656 -13.352 1 94.81 36 LEU B N 1
ATOM 1637 C CA . LEU B 1 36 ? -6.984 -8.383 -14.031 1 94.81 36 LEU B CA 1
ATOM 1638 C C . LEU B 1 36 ? -8.484 -8.109 -14.125 1 94.81 36 LEU B C 1
ATOM 1640 O O . LEU B 1 36 ? -8.93 -6.996 -13.844 1 94.81 36 LEU B O 1
ATOM 1644 N N . LEU B 1 37 ? -9.219 -9.086 -14.469 1 95.69 37 LEU B N 1
ATOM 1645 C CA . LEU B 1 37 ? -10.664 -8.961 -14.594 1 95.69 37 LEU B CA 1
ATOM 1646 C C . LEU B 1 37 ? -11.297 -8.609 -13.25 1 95.69 37 LEU B C 1
ATOM 1648 O O . LEU B 1 37 ? -12.141 -7.711 -13.172 1 95.69 37 LEU B O 1
ATOM 1652 N N . SER B 1 38 ? -10.844 -9.305 -12.273 1 94.12 38 SER B N 1
ATOM 1653 C CA . SER B 1 38 ? -11.375 -9.023 -10.938 1 94.12 38 SER B CA 1
ATOM 1654 C C . SER B 1 38 ? -11 -7.621 -10.477 1 94.12 38 SER B C 1
ATOM 1656 O O . SER B 1 38 ? -11.797 -6.949 -9.812 1 94.12 38 SER B O 1
ATOM 1658 N N . GLY B 1 39 ? -9.852 -7.234 -10.844 1 92.56 39 GLY B N 1
ATOM 1659 C CA . GLY B 1 39 ? -9.422 -5.879 -10.531 1 92.56 39 GLY B CA 1
ATOM 1660 C C . GLY B 1 39 ? -10.281 -4.816 -11.195 1 92.56 39 GLY B C 1
ATOM 1661 O O . GLY B 1 39 ? -10.664 -3.834 -10.562 1 92.56 39 GLY B O 1
ATOM 1662 N N . VAL B 1 40 ? -10.531 -5 -12.414 1 93.94 40 VAL B N 1
ATOM 1663 C CA . VAL B 1 40 ? -11.336 -4.055 -13.18 1 93.94 40 VAL B CA 1
ATOM 1664 C C . VAL B 1 40 ? -12.75 -3.994 -12.594 1 93.94 40 VAL B C 1
ATOM 1666 O O . VAL B 1 40 ? -13.289 -2.908 -12.375 1 93.94 40 VAL B O 1
ATOM 1669 N N . ILE B 1 41 ? -13.266 -5.117 -12.289 1 93.81 41 ILE B N 1
ATOM 1670 C CA . ILE B 1 41 ? -14.594 -5.195 -11.68 1 93.81 41 ILE B CA 1
ATOM 1671 C C . ILE B 1 41 ? -14.57 -4.523 -10.312 1 93.81 41 ILE B C 1
ATOM 1673 O O . ILE B 1 41 ? -15.461 -3.729 -9.992 1 93.81 41 ILE B O 1
ATOM 1677 N N . GLY B 1 42 ? -13.617 -4.832 -9.602 1 91.5 42 GLY B N 1
ATOM 1678 C CA . GLY B 1 42 ? -13.477 -4.234 -8.281 1 91.5 42 GLY B CA 1
ATOM 1679 C C . GLY B 1 42 ? -13.312 -2.729 -8.328 1 91.5 42 GLY B C 1
ATOM 1680 O O . GLY B 1 42 ? -13.93 -2.01 -7.531 1 91.5 42 GLY B O 1
ATOM 1681 N N . ALA B 1 43 ? -12.547 -2.301 -9.195 1 91.62 43 ALA B N 1
ATOM 1682 C CA . ALA B 1 43 ? -12.312 -0.866 -9.352 1 91.62 43 ALA B CA 1
ATOM 1683 C C . ALA B 1 43 ? -13.602 -0.143 -9.727 1 91.62 43 ALA B C 1
ATOM 1685 O O . ALA B 1 43 ? -13.891 0.938 -9.211 1 91.62 43 ALA B O 1
ATOM 1686 N N . SER B 1 44 ? -14.297 -0.699 -10.641 1 94.62 44 SER B N 1
ATOM 1687 C CA . SER B 1 44 ? -15.57 -0.118 -11.055 1 94.62 44 SER B CA 1
ATOM 1688 C C . SER B 1 44 ? -16.547 -0.03 -9.883 1 94.62 44 SER B C 1
ATOM 1690 O O . SER B 1 44 ? -17.203 0.99 -9.695 1 94.62 44 SER B O 1
ATOM 1692 N N . LEU B 1 45 ? -16.594 -1.079 -9.125 1 93.94 45 LEU B N 1
ATOM 1693 C CA . LEU B 1 45 ? -17.469 -1.11 -7.949 1 93.94 45 LEU B CA 1
ATOM 1694 C C . LEU B 1 45 ? -17 -0.103 -6.902 1 93.94 45 LEU B C 1
ATOM 1696 O O . LEU B 1 45 ? -17.812 0.603 -6.312 1 93.94 45 LEU B O 1
ATOM 1700 N N . ALA B 1 46 ? -15.773 -0.076 -6.723 1 94.44 46 ALA B N 1
ATOM 1701 C CA . ALA B 1 46 ? -15.203 0.853 -5.75 1 94.44 46 ALA B CA 1
ATOM 1702 C C . ALA B 1 46 ? -15.484 2.301 -6.145 1 94.44 46 ALA B C 1
ATOM 1704 O O . ALA B 1 46 ? -15.828 3.125 -5.293 1 94.44 46 ALA B O 1
ATOM 1705 N N . ARG B 1 47 ? -15.297 2.541 -7.328 1 94.56 47 ARG B N 1
ATOM 1706 C CA . ARG B 1 47 ? -15.555 3.891 -7.816 1 94.56 47 ARG B CA 1
ATOM 1707 C C . ARG B 1 47 ? -17.016 4.27 -7.621 1 94.56 47 ARG B C 1
ATOM 1709 O O . ARG B 1 47 ? -17.328 5.355 -7.117 1 94.56 47 ARG B O 1
ATOM 1716 N N . ARG B 1 48 ? -17.844 3.457 -7.945 1 94.31 48 ARG B N 1
ATOM 1717 C CA . ARG B 1 48 ? -19.281 3.711 -7.836 1 94.31 48 ARG B CA 1
ATOM 1718 C C . ARG B 1 48 ? -19.703 3.902 -6.383 1 94.31 48 ARG B C 1
ATOM 1720 O O . ARG B 1 48 ? -20.391 4.871 -6.051 1 94.31 48 ARG B O 1
ATOM 1727 N N . GLU B 1 49 ? -19.297 2.984 -5.609 1 92.94 49 GLU B N 1
ATOM 1728 C CA . GLU B 1 49 ? -19.672 3.051 -4.203 1 92.94 49 GLU B CA 1
ATOM 1729 C C . GLU B 1 49 ? -18.984 4.207 -3.492 1 92.94 49 GLU B C 1
ATOM 1731 O O . GLU B 1 49 ? -19.562 4.848 -2.615 1 92.94 49 GLU B O 1
ATOM 1736 N N . GLY B 1 50 ? -17.812 4.383 -3.818 1 91.69 50 GLY B N 1
ATOM 1737 C CA . GLY B 1 50 ? -17.094 5.523 -3.271 1 91.69 50 GLY B CA 1
ATOM 1738 C C . GLY B 1 50 ? -17.75 6.852 -3.588 1 91.69 50 GLY B C 1
ATOM 1739 O O . GLY B 1 50 ? -17.938 7.688 -2.701 1 91.69 50 GLY B O 1
ATOM 1740 N N . LEU B 1 51 ? -18.219 7.059 -4.816 1 92.5 51 LEU B N 1
ATOM 1741 C CA . LEU B 1 51 ? -18.906 8.273 -5.234 1 92.5 51 LEU B CA 1
ATOM 1742 C C . LEU B 1 51 ? -20.25 8.398 -4.543 1 92.5 51 LEU B C 1
ATOM 1744 O O . LEU B 1 51 ? -20.656 9.5 -4.16 1 92.5 51 LEU B O 1
ATOM 1748 N N . ARG B 1 52 ? -20.812 7.367 -4.395 1 91.69 52 ARG B N 1
ATOM 1749 C CA . ARG B 1 52 ? -22.109 7.355 -3.73 1 91.69 52 ARG B CA 1
ATOM 1750 C C . ARG B 1 52 ? -21.984 7.797 -2.275 1 91.69 52 ARG B C 1
ATOM 1752 O O . ARG B 1 52 ? -22.781 8.617 -1.8 1 91.69 52 ARG B O 1
ATOM 1759 N N . VAL B 1 53 ? -21.062 7.27 -1.64 1 88.25 53 VAL B N 1
ATOM 1760 C CA . VAL B 1 53 ? -20.844 7.582 -0.23 1 88.25 53 VAL B CA 1
ATOM 1761 C C . VAL B 1 53 ? -20.438 9.047 -0.08 1 88.25 53 VAL B C 1
ATOM 1763 O O . VAL B 1 53 ? -20.906 9.734 0.836 1 88.25 53 VAL B O 1
ATOM 1766 N N . LEU B 1 54 ? -19.656 9.484 -0.945 1 87.5 54 LEU B N 1
ATOM 1767 C CA . LEU B 1 54 ? -19.25 10.883 -0.918 1 87.5 54 LEU B CA 1
ATOM 1768 C C . LEU B 1 54 ? -20.438 11.805 -1.153 1 87.5 54 LEU B C 1
ATOM 1770 O O . LEU B 1 54 ? -20.578 12.82 -0.473 1 87.5 54 LEU B O 1
ATOM 1774 N N . ARG B 1 55 ? -21.25 11.5 -2.057 1 88.62 55 ARG B N 1
ATOM 1775 C CA . ARG B 1 55 ? -22.422 12.297 -2.369 1 88.62 55 ARG B CA 1
ATOM 1776 C C . ARG B 1 55 ? -23.391 12.328 -1.184 1 88.62 55 ARG B C 1
ATOM 1778 O O . ARG B 1 55 ? -23.922 13.391 -0.842 1 88.62 55 ARG B O 1
ATOM 1785 N N . ARG B 1 56 ? -23.578 11.25 -0.624 1 85.62 56 ARG B N 1
ATOM 1786 C CA . ARG B 1 56 ? -24.469 11.172 0.53 1 85.62 56 ARG B CA 1
ATOM 1787 C C . ARG B 1 56 ? -23.922 12 1.694 1 85.62 56 ARG B C 1
ATOM 1789 O O . ARG B 1 56 ? -24.703 12.625 2.42 1 85.62 56 ARG B O 1
ATOM 1796 N N . TRP B 1 57 ? -22.672 11.914 1.817 1 83.69 57 TRP B N 1
ATOM 1797 C CA . TRP B 1 57 ? -22.031 12.711 2.859 1 83.69 57 TRP B CA 1
ATOM 1798 C C . TRP B 1 57 ? -22.25 14.203 2.611 1 83.69 57 TRP B C 1
ATOM 1800 O O . TRP B 1 57 ? -22.609 14.945 3.527 1 83.69 57 TRP B O 1
ATOM 1810 N N . GLN B 1 58 ? -22.094 14.586 1.409 1 86.69 58 GLN B N 1
ATOM 1811 C CA . GLN B 1 58 ? -22.281 15.984 1.03 1 86.69 58 GLN B CA 1
ATOM 1812 C C . GLN B 1 58 ? -23.734 16.422 1.236 1 86.69 58 GLN B C 1
ATOM 1814 O O . GLN B 1 58 ? -24 17.531 1.715 1 86.69 58 GLN B O 1
ATOM 1819 N N . GLU B 1 59 ? -24.562 15.625 0.885 1 86.75 59 GLU B N 1
ATOM 1820 C CA . GLU B 1 59 ? -25.984 15.914 1.048 1 86.75 59 GLU B CA 1
ATOM 1821 C C . GLU B 1 59 ? -26.359 16.031 2.523 1 86.75 59 GLU B C 1
ATOM 1823 O O . GLU B 1 59 ? -27.141 16.906 2.9 1 86.75 59 GLU B O 1
ATOM 1828 N N . SER B 1 60 ? -25.781 15.156 3.291 1 84.75 60 SER B N 1
ATOM 1829 C CA . SER B 1 60 ? -26.078 15.195 4.719 1 84.75 60 SER B CA 1
ATOM 1830 C C . SER B 1 60 ? -25.531 16.469 5.367 1 84.75 60 SER B C 1
ATOM 1832 O O . SER B 1 60 ? -26.188 17.062 6.227 1 84.75 60 SER B O 1
ATOM 1834 N N . VAL B 1 61 ? -24.422 16.859 4.977 1 84.06 61 VAL B N 1
ATOM 1835 C CA . VAL B 1 61 ? -23.812 18.078 5.488 1 84.06 61 VAL B CA 1
ATOM 1836 C C . VAL B 1 61 ? -24.625 19.281 5.043 1 84.06 61 VAL B C 1
ATOM 1838 O O . VAL B 1 61 ? -24.875 20.203 5.832 1 84.06 61 VAL B O 1
ATOM 1841 N N . ALA B 1 62 ? -25.094 19.25 3.84 1 87.38 62 ALA B N 1
ATOM 1842 C CA . ALA B 1 62 ? -25.906 20.328 3.297 1 87.38 62 ALA B CA 1
ATOM 1843 C C . ALA B 1 62 ? -27.234 20.453 4.055 1 87.38 62 ALA B C 1
ATOM 1845 O O . ALA B 1 62 ? -27.75 21.547 4.223 1 87.38 62 ALA B O 1
ATOM 1846 N N . GLN B 1 63 ? -27.641 19.375 4.504 1 87.44 63 GLN B N 1
ATOM 1847 C CA . GLN B 1 63 ? -28.922 19.344 5.195 1 87.44 63 GLN B CA 1
ATOM 1848 C C . GLN B 1 63 ? -28.734 19.469 6.703 1 87.44 63 GLN B C 1
ATOM 1850 O O . GLN B 1 63 ? -29.719 19.391 7.461 1 87.44 63 GLN B O 1
ATOM 1855 N N . ARG B 1 64 ? -27.422 19.609 7.078 1 84.5 64 ARG B N 1
ATOM 1856 C CA . ARG B 1 64 ? -27.047 19.75 8.484 1 84.5 64 ARG B CA 1
ATOM 1857 C C . ARG B 1 64 ? -27.469 18.516 9.289 1 84.5 64 ARG B C 1
ATOM 1859 O O . ARG B 1 64 ? -27.969 18.641 10.414 1 84.5 64 ARG B O 1
ATOM 1866 N N . ARG B 1 65 ? -27.594 17.438 8.648 1 78.25 65 ARG B N 1
ATOM 1867 C CA . ARG B 1 65 ? -27.875 16.156 9.297 1 78.25 65 ARG B CA 1
ATOM 1868 C C . ARG B 1 65 ? -26.594 15.367 9.539 1 78.25 65 ARG B C 1
ATOM 1870 O O . ARG B 1 65 ? -25.594 15.578 8.859 1 78.25 65 ARG B O 1
ATOM 1877 N N . VAL B 1 66 ? -26.641 14.602 10.625 1 70.62 66 VAL B N 1
ATOM 1878 C CA . VAL B 1 66 ? -25.516 13.711 10.898 1 70.62 66 VAL B CA 1
ATOM 1879 C C . VAL B 1 66 ? -25.5 12.578 9.875 1 70.62 66 VAL B C 1
ATOM 1881 O O . VAL B 1 66 ? -26.484 11.867 9.719 1 70.62 66 VAL B O 1
ATOM 1884 N N . PRO B 1 67 ? -24.5 12.453 9.078 1 67.38 67 PRO B N 1
ATOM 1885 C CA . PRO B 1 67 ? -24.453 11.414 8.047 1 67.38 67 PRO B CA 1
ATOM 1886 C C . PRO B 1 67 ? -24.688 10.016 8.609 1 67.38 67 PRO B C 1
ATOM 1888 O O . PRO B 1 67 ? -24.109 9.656 9.633 1 67.38 67 PRO B O 1
ATOM 1891 N N . GLU B 1 68 ? -25.734 9.258 8.125 1 63.47 68 GLU B N 1
ATOM 1892 C CA . GLU B 1 68 ? -26.141 7.93 8.57 1 63.47 68 GLU B CA 1
ATOM 1893 C C . GLU B 1 68 ? -24.984 6.941 8.492 1 63.47 68 GLU B C 1
ATOM 1895 O O . GLU B 1 68 ? -24.766 6.152 9.414 1 63.47 68 GLU B O 1
ATOM 1900 N N . GLU B 1 69 ? -24.438 6.82 7.246 1 66.19 69 GLU B N 1
ATOM 1901 C CA . GLU B 1 69 ? -23.281 5.941 7.098 1 66.19 69 GLU B CA 1
ATOM 1902 C C . GLU B 1 69 ? -22 6.621 7.586 1 66.19 69 GLU B C 1
ATOM 1904 O O . GLU B 1 69 ? -21.031 5.945 7.957 1 66.19 69 GLU B O 1
ATOM 1909 N N . GLY B 1 70 ? -22.141 7.625 8.297 1 69.69 70 GLY B N 1
ATOM 1910 C CA . GLY B 1 70 ? -21.141 8.461 8.938 1 69.69 70 GLY B CA 1
ATOM 1911 C C . GLY B 1 70 ? -19.75 8.273 8.367 1 69.69 70 GLY B C 1
ATOM 1912 O O . GLY B 1 70 ? -19.594 7.809 7.238 1 69.69 70 GLY B O 1
ATOM 1913 N N . LEU B 1 71 ? -18.859 8.703 8.984 1 80.19 71 LEU B N 1
ATOM 1914 C CA . LEU B 1 71 ? -17.422 8.602 8.719 1 80.19 71 LEU B CA 1
ATOM 1915 C C . LEU B 1 71 ? -16.984 7.145 8.586 1 80.19 71 LEU B C 1
ATOM 1917 O O . LEU B 1 71 ? -16.141 6.82 7.754 1 80.19 71 LEU B O 1
ATOM 1921 N N . LEU B 1 72 ? -17.844 6.34 9.195 1 87.19 72 LEU B N 1
ATOM 1922 C CA . LEU B 1 72 ? -17.484 4.926 9.203 1 87.19 72 LEU B CA 1
ATOM 1923 C C . LEU B 1 72 ? -17.75 4.285 7.844 1 87.19 72 LEU B C 1
ATOM 1925 O O . LEU B 1 72 ? -16.969 3.449 7.379 1 87.19 72 LEU B O 1
ATOM 1929 N N . GLY B 1 73 ? -18.766 4.641 7.242 1 87.19 73 GLY B N 1
ATOM 1930 C CA . GLY B 1 73 ? -19.047 4.145 5.906 1 87.19 73 GLY B CA 1
ATOM 1931 C C . GLY B 1 73 ? -17.984 4.492 4.895 1 87.19 73 GLY B C 1
ATOM 1932 O O . GLY B 1 73 ? -17.562 3.641 4.109 1 87.19 73 GLY B O 1
ATOM 1933 N N . GLY B 1 74 ? -17.578 5.688 4.934 1 89.56 74 GLY B N 1
ATOM 1934 C CA . GLY B 1 74 ? -16.516 6.121 4.043 1 89.56 74 GLY B CA 1
ATOM 1935 C C . GLY B 1 74 ? -15.219 5.375 4.262 1 89.56 74 GLY B C 1
ATOM 1936 O O . GLY B 1 74 ? -14.547 4.988 3.301 1 89.56 74 GLY B O 1
ATOM 1937 N N . VAL B 1 75 ? -15.008 5.184 5.504 1 92.44 75 VAL B N 1
ATOM 1938 C CA . VAL B 1 75 ? -13.781 4.48 5.875 1 92.44 75 VAL B CA 1
ATOM 1939 C C . VAL B 1 75 ? -13.836 3.045 5.355 1 92.44 75 VAL B C 1
ATOM 1941 O O . VAL B 1 75 ? -12.852 2.543 4.809 1 92.44 75 VAL B O 1
ATOM 1944 N N . LEU B 1 76 ? -14.922 2.424 5.535 1 94.06 76 LEU B N 1
ATOM 1945 C CA . LEU B 1 76 ? -15.078 1.042 5.094 1 94.06 76 LEU B CA 1
ATOM 1946 C C . LEU B 1 76 ? -15.023 0.948 3.572 1 94.06 76 LEU B C 1
ATOM 1948 O O . LEU B 1 76 ? -14.469 -0.004 3.023 1 94.06 76 LEU B O 1
ATOM 1952 N N . VAL B 1 77 ? -15.531 1.913 2.928 1 93.94 77 VAL B N 1
ATOM 1953 C CA . VAL B 1 77 ? -15.477 1.956 1.47 1 93.94 77 VAL B CA 1
ATOM 1954 C C . VAL B 1 77 ? -14.031 2.143 1.013 1 93.94 77 VAL B C 1
ATOM 1956 O O . VAL B 1 77 ? -13.586 1.483 0.072 1 93.94 77 VAL B O 1
ATOM 1959 N N . LEU B 1 78 ? -13.375 3.047 1.676 1 93.81 78 LEU B N 1
ATOM 1960 C CA . LEU B 1 78 ? -11.969 3.262 1.357 1 93.81 78 LEU B CA 1
ATOM 1961 C C . LEU B 1 78 ? -11.156 1.99 1.587 1 93.81 78 LEU B C 1
ATOM 1963 O O . LEU B 1 78 ? -10.344 1.605 0.744 1 93.81 78 LEU B O 1
ATOM 1967 N N . ALA B 1 79 ? -11.445 1.342 2.66 1 94.56 79 ALA B N 1
ATOM 1968 C CA . ALA B 1 79 ? -10.758 0.09 2.979 1 94.56 79 ALA B CA 1
ATOM 1969 C C . ALA B 1 79 ? -11.047 -0.976 1.927 1 94.56 79 ALA B C 1
ATOM 1971 O O . ALA B 1 79 ? -10.141 -1.69 1.493 1 94.56 79 ALA B O 1
ATOM 1972 N N . GLY B 1 80 ? -12.266 -1.131 1.585 1 95.75 80 GLY B N 1
ATOM 1973 C CA . GLY B 1 80 ? -12.633 -2.07 0.537 1 95.75 80 GLY B CA 1
ATOM 1974 C C . GLY B 1 80 ? -11.945 -1.79 -0.784 1 95.75 80 GLY B C 1
ATOM 1975 O O . GLY B 1 80 ? -11.453 -2.711 -1.44 1 95.75 80 GLY B O 1
ATOM 1976 N N . GLY B 1 81 ? -11.898 -0.518 -1.142 1 93.81 81 GLY B N 1
ATOM 1977 C CA . GLY B 1 81 ? -11.18 -0.125 -2.344 1 93.81 81 GLY B CA 1
ATOM 1978 C C . GLY B 1 81 ? -9.703 -0.461 -2.295 1 93.81 81 GLY B C 1
ATOM 1979 O O . GLY B 1 81 ? -9.141 -0.978 -3.266 1 93.81 81 GLY B O 1
ATOM 1980 N N . LEU B 1 82 ? -9.117 -0.167 -1.185 1 91.5 82 LEU B N 1
ATOM 1981 C CA . LEU B 1 82 ? -7.699 -0.472 -1.007 1 91.5 82 LEU B CA 1
ATOM 1982 C C . LEU B 1 82 ? -7.445 -1.972 -1.124 1 91.5 82 LEU B C 1
ATOM 1984 O O . LEU B 1 82 ? -6.469 -2.395 -1.743 1 91.5 82 LEU B O 1
ATOM 1988 N N . LEU B 1 83 ? -8.273 -2.809 -0.545 1 93.62 83 LEU B N 1
ATOM 1989 C CA . LEU B 1 83 ? -8.164 -4.262 -0.633 1 93.62 83 LEU B CA 1
ATOM 1990 C C . LEU B 1 83 ? -8.297 -4.73 -2.078 1 93.62 83 LEU B C 1
ATOM 1992 O O . LEU B 1 83 ? -7.637 -5.688 -2.484 1 93.62 83 LEU B O 1
ATOM 1996 N N . LEU B 1 84 ? -9.078 -4.023 -2.828 1 93 84 LEU B N 1
ATOM 1997 C CA . LEU B 1 84 ? -9.312 -4.426 -4.211 1 93 84 LEU B CA 1
ATOM 1998 C C . LEU B 1 84 ? -8.141 -4.031 -5.102 1 93 84 LEU B C 1
ATOM 2000 O O . LEU B 1 84 ? -7.957 -4.602 -6.18 1 93 84 LEU B O 1
ATOM 2004 N N . VAL B 1 85 ? -7.363 -3.059 -4.711 1 86.44 85 VAL B N 1
ATOM 2005 C CA . VAL B 1 85 ? -6.18 -2.643 -5.457 1 86.44 85 VAL B CA 1
ATOM 2006 C C . VAL B 1 85 ? -5.105 -3.721 -5.367 1 86.44 85 VAL B C 1
ATOM 2008 O O . VAL B 1 85 ? -4.344 -3.93 -6.316 1 86.44 85 VAL B O 1
ATOM 2011 N N . ILE B 1 86 ? -4.984 -4.426 -4.305 1 86 86 ILE B N 1
ATOM 2012 C CA . ILE B 1 86 ? -4.066 -5.539 -4.109 1 86 86 ILE B CA 1
ATOM 2013 C C . ILE B 1 86 ? -4.516 -6.734 -4.949 1 86 86 ILE B C 1
ATOM 2015 O O . ILE B 1 86 ? -5.602 -7.281 -4.734 1 86 86 ILE B O 1
ATOM 2019 N N . PRO B 1 87 ? -3.715 -7.047 -5.898 1 89.81 87 PRO B N 1
ATOM 2020 C CA . PRO B 1 87 ? -4.125 -8.211 -6.688 1 89.81 87 PRO B CA 1
ATOM 2021 C C . PRO B 1 87 ? -4.219 -9.484 -5.855 1 89.81 87 PRO B C 1
ATOM 2023 O O . PRO B 1 87 ? -3.242 -9.883 -5.215 1 89.81 87 PRO B O 1
ATOM 2026 N N . GLY B 1 88 ? -5.414 -10.078 -5.859 1 93.12 88 GLY B N 1
ATOM 2027 C CA . GLY B 1 88 ? -5.566 -11.281 -5.059 1 93.12 88 GLY B CA 1
ATOM 2028 C C . GLY B 1 88 ? -6.988 -11.812 -5.039 1 93.12 88 GLY B C 1
ATOM 2029 O O . GLY B 1 88 ? -7.922 -11.102 -5.418 1 93.12 88 GLY B O 1
ATOM 2030 N N . VAL B 1 89 ? -7.078 -12.977 -4.559 1 94.94 89 VAL B N 1
ATOM 2031 C CA . VAL B 1 89 ? -8.375 -13.641 -4.465 1 94.94 89 VAL B CA 1
ATOM 2032 C C . VAL B 1 89 ? -9.047 -13.273 -3.145 1 94.94 89 VAL B C 1
ATOM 2034 O O . VAL B 1 89 ? -10.188 -12.805 -3.129 1 94.94 89 VAL B O 1
ATOM 2037 N N . VAL B 1 90 ? -8.336 -13.375 -2.121 1 95.69 90 VAL B N 1
ATOM 2038 C CA . VAL B 1 90 ? -8.883 -13.133 -0.79 1 95.69 90 VAL B CA 1
ATOM 2039 C C . VAL B 1 90 ? -9.188 -11.641 -0.619 1 95.69 90 VAL B C 1
ATOM 2041 O O . VAL B 1 90 ? -10.273 -11.273 -0.173 1 95.69 90 VAL B O 1
ATOM 2044 N N . SER B 1 91 ? -8.273 -10.805 -1.058 1 94 91 SER B N 1
ATOM 2045 C CA . SER B 1 91 ? -8.469 -9.359 -0.961 1 94 91 SER B CA 1
ATOM 2046 C C . SER B 1 91 ? -9.656 -8.898 -1.798 1 94 91 SER B C 1
ATOM 2048 O O . SER B 1 91 ? -10.398 -8.008 -1.389 1 94 91 SER B O 1
ATOM 2050 N N . ASP B 1 92 ? -9.781 -9.5 -2.934 1 95.12 92 ASP B N 1
ATOM 2051 C CA . ASP B 1 92 ? -10.914 -9.141 -3.787 1 95.12 92 ASP B CA 1
ATOM 2052 C C . ASP B 1 92 ? -12.242 -9.492 -3.121 1 95.12 92 ASP B C 1
ATOM 2054 O O . ASP B 1 92 ? -13.172 -8.695 -3.123 1 95.12 92 ASP B O 1
ATOM 2058 N N . VAL B 1 93 ? -12.289 -10.641 -2.576 1 95.69 93 VAL B N 1
ATOM 2059 C CA . VAL B 1 93 ? -13.516 -11.086 -1.921 1 95.69 93 VAL B CA 1
ATOM 2060 C C . VAL B 1 93 ? -13.828 -10.18 -0.73 1 95.69 93 VAL B C 1
ATOM 2062 O O . VAL B 1 93 ? -14.945 -9.695 -0.589 1 95.69 93 VAL B O 1
ATOM 2065 N N . LEU B 1 94 ? -12.875 -9.93 0.071 1 95.38 94 LEU B N 1
ATOM 2066 C CA . LEU B 1 94 ? -13.062 -9.086 1.246 1 95.38 94 LEU B CA 1
ATOM 2067 C C . LEU B 1 94 ? -13.398 -7.652 0.839 1 95.38 94 LEU B C 1
ATOM 2069 O O . LEU B 1 94 ? -14.242 -7.008 1.467 1 95.38 94 LEU B O 1
ATOM 2073 N N . GLY B 1 95 ? -12.719 -7.215 -0.206 1 96.19 95 GLY B N 1
ATOM 2074 C CA . GLY B 1 95 ? -12.992 -5.875 -0.71 1 96.19 95 GLY B CA 1
ATOM 2075 C C . GLY B 1 95 ? -14.414 -5.703 -1.214 1 96.19 95 GLY B C 1
ATOM 2076 O O . GLY B 1 95 ? -15.086 -4.738 -0.857 1 96.19 95 GLY B O 1
ATOM 2077 N N . VAL B 1 96 ? -14.852 -6.605 -1.968 1 96.12 96 VAL B N 1
ATOM 2078 C CA . VAL B 1 96 ? -16.203 -6.566 -2.516 1 96.12 96 VAL B CA 1
ATOM 2079 C C . VAL B 1 96 ? -17.219 -6.648 -1.381 1 96.12 96 VAL B C 1
ATOM 2081 O O . VAL B 1 96 ? -18.234 -5.934 -1.391 1 96.12 96 VAL B O 1
ATOM 2084 N N . LEU B 1 97 ? -16.984 -7.457 -0.44 1 95.94 97 LEU B N 1
ATOM 2085 C CA . LEU B 1 97 ? -17.891 -7.609 0.694 1 95.94 97 LEU B CA 1
ATOM 2086 C C . LEU B 1 97 ? -18.031 -6.297 1.456 1 95.94 97 LEU B C 1
ATOM 2088 O O . LEU B 1 97 ? -19.125 -5.953 1.908 1 95.94 97 LEU B O 1
ATOM 2092 N N . LEU B 1 98 ? -17 -5.578 1.527 1 95.69 98 LEU B N 1
ATOM 2093 C CA . LEU B 1 98 ? -17.031 -4.316 2.26 1 95.69 98 LEU B CA 1
ATOM 2094 C C . LEU B 1 98 ? -17.719 -3.229 1.439 1 95.69 98 LEU B C 1
ATOM 2096 O O . LEU B 1 98 ? -18.25 -2.264 1.998 1 95.69 98 LEU B O 1
ATOM 2100 N N . LEU B 1 99 ? -17.641 -3.406 0.13 1 94.94 99 LEU B N 1
ATOM 2101 C CA . LEU B 1 99 ? -18.203 -2.389 -0.744 1 94.94 99 LEU B CA 1
ATOM 2102 C C . LEU B 1 99 ? -19.719 -2.584 -0.895 1 94.94 99 LEU B C 1
ATOM 2104 O O . LEU B 1 99 ? -20.438 -1.633 -1.189 1 94.94 99 LEU B O 1
ATOM 2108 N N . LEU B 1 100 ? -20.156 -3.76 -0.717 1 94.06 100 LEU B N 1
ATOM 2109 C CA . LEU B 1 100 ? -21.578 -4.035 -0.802 1 94.06 100 LEU B CA 1
ATOM 2110 C C . LEU B 1 100 ? -22.312 -3.449 0.397 1 94.06 100 LEU B C 1
ATOM 2112 O O . LEU B 1 100 ? -21.969 -3.732 1.545 1 94.06 100 LEU B O 1
ATOM 2116 N N . PRO B 1 101 ? -23.344 -2.771 0.149 1 90.75 101 PRO B N 1
ATOM 2117 C CA . PRO B 1 101 ? -24.031 -2.035 1.213 1 90.75 101 PRO B CA 1
ATOM 2118 C C . PRO B 1 101 ? -24.578 -2.949 2.309 1 90.75 101 PRO B C 1
ATOM 2120 O O . PRO B 1 101 ? -24.406 -2.664 3.496 1 90.75 101 PRO B O 1
ATOM 2123 N N . PRO B 1 102 ? -25.172 -4.074 1.987 1 92.44 102 PRO B N 1
ATOM 2124 C CA . PRO B 1 102 ? -25.688 -4.91 3.078 1 92.44 102 PRO B CA 1
ATOM 2125 C C . PRO B 1 102 ? -24.578 -5.469 3.961 1 92.44 102 PRO B C 1
ATOM 2127 O O . PRO B 1 102 ? -24.719 -5.508 5.188 1 92.44 102 PRO B O 1
ATOM 2130 N N . THR B 1 103 ? -23.547 -5.844 3.41 1 94.69 103 THR B N 1
ATOM 2131 C CA . THR B 1 103 ? -22.438 -6.395 4.176 1 94.69 103 THR B CA 1
ATOM 2132 C C . THR B 1 103 ? -21.703 -5.293 4.926 1 94.69 103 THR B C 1
ATOM 2134 O O . THR B 1 103 ? -21.266 -5.488 6.062 1 94.69 103 THR B O 1
ATOM 2137 N N . ARG B 1 104 ? -21.625 -4.254 4.262 1 93.31 104 ARG B N 1
ATOM 2138 C CA . ARG B 1 104 ? -20.953 -3.119 4.891 1 93.31 104 ARG B CA 1
ATOM 2139 C C . ARG B 1 104 ? -21.672 -2.697 6.168 1 93.31 104 ARG B C 1
ATOM 2141 O O . ARG B 1 104 ? -21.031 -2.395 7.176 1 93.31 104 ARG B O 1
ATOM 2148 N N . ARG B 1 105 ? -22.953 -2.697 6.117 1 89.94 105 ARG B N 1
ATOM 2149 C CA . ARG B 1 105 ? -23.75 -2.324 7.281 1 89.94 105 ARG B CA 1
ATOM 2150 C C . ARG B 1 105 ? -23.484 -3.273 8.445 1 89.94 105 ARG B C 1
ATOM 2152 O O . ARG B 1 105 ? -23.406 -2.842 9.602 1 89.94 105 ARG B O 1
ATOM 2159 N N . VAL B 1 106 ? -23.391 -4.504 8.125 1 94.25 106 VAL B N 1
ATOM 2160 C CA . VAL B 1 106 ? -23.141 -5.516 9.148 1 94.25 106 VAL B CA 1
ATOM 2161 C C . VAL B 1 106 ? -21.766 -5.309 9.766 1 94.25 106 VAL B C 1
ATOM 2163 O O . VAL B 1 106 ? -21.609 -5.328 10.984 1 94.25 106 VAL B O 1
ATOM 2166 N N . VAL B 1 107 ? -20.844 -5.066 8.891 1 94.31 107 VAL B N 1
ATOM 2167 C CA . VAL B 1 107 ? -19.484 -4.855 9.359 1 94.31 107 VAL B CA 1
ATOM 2168 C C . VAL B 1 107 ? -19.406 -3.562 10.172 1 94.31 107 VAL B C 1
ATOM 2170 O O . VAL B 1 107 ? -18.766 -3.518 11.219 1 94.31 107 VAL B O 1
ATOM 2173 N N . ALA B 1 108 ? -20.094 -2.586 9.719 1 91.38 108 ALA B N 1
ATOM 2174 C CA . ALA B 1 108 ? -20.125 -1.309 10.43 1 91.38 108 ALA B CA 1
ATOM 2175 C C . ALA B 1 108 ? -20.703 -1.471 11.828 1 91.38 108 ALA B C 1
ATOM 2177 O O . ALA B 1 108 ? -20.188 -0.896 12.789 1 91.38 108 ALA B O 1
ATOM 2178 N N . ARG B 1 109 ? -21.688 -2.174 11.906 1 90.75 109 ARG B N 1
ATOM 2179 C CA . ARG B 1 109 ? -22.312 -2.418 13.195 1 90.75 109 ARG B CA 1
ATOM 2180 C C . ARG B 1 109 ? -21.359 -3.123 14.156 1 90.75 109 ARG B C 1
ATOM 2182 O O . ARG B 1 109 ? -21.266 -2.766 15.328 1 90.75 109 ARG B O 1
ATOM 2189 N N . TRP B 1 110 ? -20.719 -4.062 13.625 1 92.88 110 TRP B N 1
ATOM 2190 C CA . TRP B 1 110 ? -19.766 -4.816 14.438 1 92.88 110 TRP B CA 1
ATOM 2191 C C . TRP B 1 110 ? -18.625 -3.922 14.914 1 92.88 110 TRP B C 1
ATOM 2193 O O . TRP B 1 110 ? -18.219 -3.996 16.078 1 92.88 110 TRP B O 1
ATOM 2203 N N . VAL B 1 111 ? -18.188 -3.109 14.008 1 90.12 111 VAL B N 1
ATOM 2204 C CA . VAL B 1 111 ? -17.094 -2.205 14.344 1 90.12 111 VAL B CA 1
ATOM 2205 C C . VAL B 1 111 ? -17.578 -1.188 15.383 1 90.12 111 VAL B C 1
ATOM 2207 O O . VAL B 1 111 ? -16.875 -0.912 16.359 1 90.12 111 VAL B O 1
ATOM 2210 N N . ARG B 1 112 ? -18.703 -0.662 15.18 1 88 112 ARG B N 1
ATOM 2211 C CA . ARG B 1 112 ? -19.281 0.303 16.109 1 88 112 ARG B CA 1
ATOM 2212 C C . ARG B 1 112 ? -19.453 -0.312 17.5 1 88 112 ARG B C 1
ATOM 2214 O O . ARG B 1 112 ? -19.125 0.312 18.5 1 88 112 ARG B O 1
ATOM 2221 N N . ARG B 1 113 ? -19.938 -1.431 17.516 1 89.69 113 ARG B N 1
ATOM 2222 C CA . ARG B 1 113 ? -20.156 -2.125 18.781 1 89.69 113 ARG B CA 1
ATOM 2223 C C . ARG B 1 113 ? -18.844 -2.365 19.516 1 89.69 113 ARG B C 1
ATOM 2225 O O . ARG B 1 113 ? -18.766 -2.23 20.734 1 89.69 113 ARG B O 1
ATOM 2232 N N . GLY B 1 114 ? -17.938 -2.746 18.75 1 88.5 114 GLY B N 1
ATOM 2233 C CA . GLY B 1 114 ? -16.625 -2.959 19.328 1 88.5 114 GLY B CA 1
ATOM 2234 C C . GLY B 1 114 ? -16.031 -1.702 19.938 1 88.5 114 GLY B C 1
ATOM 2235 O O . GLY B 1 114 ? -15.461 -1.743 21.031 1 88.5 114 GLY B O 1
ATOM 2236 N N . VAL B 1 115 ? -16.219 -0.669 19.219 1 84.75 115 VAL B N 1
ATOM 2237 C CA . VAL B 1 115 ? -15.695 0.615 19.688 1 84.75 115 VAL B CA 1
ATOM 2238 C C . VAL B 1 115 ? -16.469 1.062 20.922 1 84.75 115 VAL B C 1
ATOM 2240 O O . VAL B 1 115 ? -15.875 1.535 21.891 1 84.75 115 VAL B O 1
ATOM 2243 N N . GLU B 1 116 ? -17.688 0.917 20.891 1 85.75 116 GLU B N 1
ATOM 2244 C CA . GLU B 1 116 ? -18.547 1.286 22.016 1 85.75 116 GLU B CA 1
ATOM 2245 C C . GLU B 1 116 ? -18.234 0.453 23.25 1 85.75 116 GLU B C 1
ATOM 2247 O O . GLU B 1 116 ? -18.203 0.974 24.375 1 85.75 116 GLU B O 1
ATOM 2252 N N . ARG B 1 117 ? -18 -0.765 23.031 1 86.94 117 ARG B N 1
ATOM 2253 C CA . ARG B 1 117 ? -17.672 -1.66 24.125 1 86.94 117 ARG B CA 1
ATOM 2254 C C . ARG B 1 117 ? -16.328 -1.293 24.75 1 86.94 117 ARG B C 1
ATOM 2256 O O . ARG B 1 117 ? -16.172 -1.322 25.969 1 86.94 117 ARG B O 1
ATOM 2263 N N . ARG B 1 118 ? -15.453 -1.032 23.844 1 85.75 118 ARG B N 1
ATOM 2264 C CA . ARG B 1 118 ? -14.133 -0.667 24.344 1 85.75 118 ARG B CA 1
ATOM 2265 C C . ARG B 1 118 ? -14.172 0.66 25.094 1 85.75 118 ARG B C 1
ATOM 2267 O O . ARG B 1 118 ? -13.461 0.839 26.078 1 85.75 118 ARG B O 1
ATOM 2274 N N . MET B 1 119 ? -14.977 1.625 24.656 1 83.56 119 MET B N 1
ATOM 2275 C CA . MET B 1 119 ? -15.156 2.916 25.312 1 83.56 119 MET B CA 1
ATOM 2276 C C . MET B 1 119 ? -15.891 2.75 26.641 1 83.56 119 MET B C 1
ATOM 2278 O O . MET B 1 119 ? -15.57 3.428 27.625 1 83.56 119 MET B O 1
ATOM 2282 N N . ALA B 1 120 ? -16.812 1.945 26.625 1 81.75 120 ALA B N 1
ATOM 2283 C CA . ALA B 1 120 ? -17.594 1.706 27.828 1 81.75 120 ALA B CA 1
ATOM 2284 C C . ALA B 1 120 ? -16.766 0.987 28.891 1 81.75 120 ALA B C 1
ATOM 2286 O O . ALA B 1 120 ? -17 1.159 30.094 1 81.75 120 ALA B O 1
ATOM 2287 N N . SER B 1 121 ? -16.016 0.017 28.438 1 71 121 SER B N 1
ATOM 2288 C CA . SER B 1 121 ? -15.219 -0.741 29.391 1 71 121 SER B CA 1
ATOM 2289 C C . SER B 1 121 ? -14.125 0.124 30.016 1 71 121 SER B C 1
ATOM 2291 O O . SER B 1 121 ? -13.43 -0.307 30.938 1 71 121 SER B O 1
ATOM 2293 N N . GLY B 1 122 ? -14.18 1.416 29.953 1 62.31 122 GLY B N 1
ATOM 2294 C CA . GLY B 1 122 ? -13.266 2.342 30.594 1 62.31 122 GLY B CA 1
ATOM 2295 C C . GLY B 1 122 ? -11.89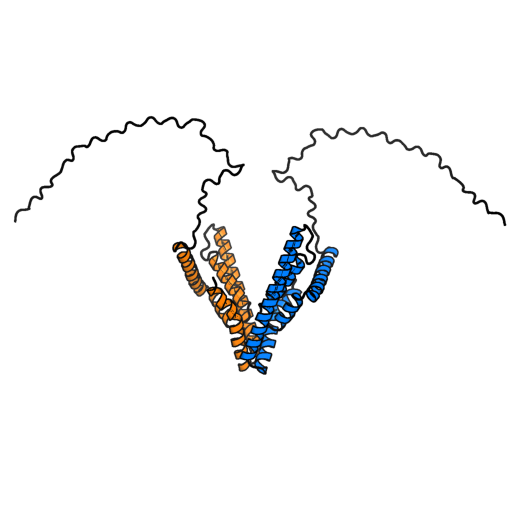8 2.383 29.953 1 62.31 122 GLY B C 1
ATOM 2296 O O . GLY B 1 122 ? -10.977 3.01 30.484 1 62.31 122 GLY B O 1
ATOM 2297 N N . SER B 1 123 ? -11.625 1.486 29.172 1 55.84 123 SER B N 1
ATOM 2298 C CA . SER B 1 123 ? -10.266 1.445 28.641 1 55.84 123 SER B CA 1
ATOM 2299 C C . SER B 1 123 ? -9.984 2.652 27.75 1 55.84 123 SER B C 1
ATOM 2301 O O . SER B 1 123 ? -8.828 3 27.516 1 55.84 123 SER B O 1
ATOM 2303 N N . ILE B 1 124 ? -10.883 3.102 27 1 51.31 124 ILE B N 1
ATOM 2304 C CA . ILE B 1 124 ? -10.727 4.391 26.328 1 51.31 124 ILE B CA 1
ATOM 2305 C C . ILE B 1 124 ? -11.164 5.512 27.266 1 51.31 124 ILE B C 1
ATOM 2307 O O . ILE B 1 124 ? -12.344 5.629 27.609 1 51.31 124 ILE B O 1
ATOM 2311 N N . ARG B 1 125 ? -10.383 5.816 28.359 1 44.44 125 ARG B N 1
ATOM 2312 C CA . ARG B 1 125 ? -10.594 7.004 29.172 1 44.44 125 ARG B CA 1
ATOM 2313 C C . ARG B 1 125 ? -10.867 8.227 28.312 1 44.44 125 ARG B C 1
ATOM 2315 O O . ARG B 1 125 ? -10 8.672 27.562 1 44.44 125 ARG B O 1
ATOM 2322 N N . VAL B 1 126 ? -11.977 8.227 27.734 1 45.91 126 VAL B N 1
ATOM 2323 C CA . VAL B 1 126 ? -12.312 9.578 27.328 1 45.91 126 VAL B CA 1
ATOM 2324 C C . VAL B 1 126 ? -11.797 10.578 28.359 1 45.91 126 VAL B C 1
ATOM 2326 O O . VAL B 1 126 ? -12.328 10.664 29.469 1 45.91 126 VAL B O 1
ATOM 2329 N N . THR B 1 127 ? -10.492 10.633 28.578 1 39 127 THR B N 1
ATOM 2330 C CA . THR B 1 127 ? -10.07 11.812 29.328 1 39 127 THR B CA 1
ATOM 2331 C C . THR B 1 127 ? -10.859 13.039 28.875 1 39 127 THR B C 1
ATOM 2333 O O . THR B 1 127 ? -10.672 13.531 27.766 1 39 127 THR B O 1
ATOM 2336 N N . THR B 1 128 ? -12.117 12.945 29 1 37.09 128 THR B N 1
ATOM 2337 C CA . THR B 1 128 ? -12.766 14.25 28.984 1 37.09 128 THR B CA 1
ATOM 2338 C C . THR B 1 128 ? -11.812 15.336 29.469 1 37.09 128 THR B C 1
ATOM 2340 O O . THR B 1 128 ? -11.398 15.336 30.625 1 37.09 128 THR B O 1
ATOM 2343 N N . PHE B 1 129 ? -10.891 15.789 28.625 1 37.62 129 PHE B N 1
ATOM 2344 C CA . PHE B 1 129 ? -10.344 17.094 28.953 1 37.62 129 PHE B CA 1
ATOM 2345 C C . PHE B 1 129 ? -11.398 17.984 29.594 1 37.62 129 PHE B C 1
ATOM 2347 O O . PHE B 1 129 ? -12.281 18.516 28.906 1 37.62 129 PHE B O 1
ATOM 2354 N N . SER B 1 130 ? -12.125 17.484 30.516 1 36.72 130 SER B N 1
ATOM 2355 C CA . SER B 1 130 ? -12.766 18.5 31.344 1 36.72 130 SER B CA 1
ATOM 2356 C C . SER B 1 130 ? -11.953 19.781 31.375 1 36.72 130 SER B C 1
ATOM 2358 O O . SER B 1 130 ? -10.758 19.766 31.703 1 36.72 130 SER B O 1
ATOM 2360 N N . THR B 1 131 ? -12.297 20.703 30.406 1 36.81 131 THR B N 1
ATOM 2361 C CA . THR B 1 131 ? -11.883 22.094 30.5 1 36.81 131 THR B CA 1
ATOM 2362 C C . THR B 1 131 ? -11.711 22.516 31.953 1 36.81 131 THR B C 1
ATOM 2364 O O . THR B 1 131 ? -12.688 22.828 32.625 1 36.81 131 THR B O 1
ATOM 2367 N N . GLY B 1 132 ? -11.203 21.609 32.781 1 36.66 132 GLY B N 1
ATOM 2368 C CA . GLY B 1 132 ? -10.852 22.312 34.031 1 36.66 132 GLY B CA 1
ATOM 2369 C C . GLY B 1 132 ? -10.336 23.719 33.781 1 36.66 132 GLY B C 1
ATOM 2370 O O . GLY B 1 132 ? -9.938 24.062 32.656 1 36.66 132 GLY B O 1
ATOM 2371 N N . PRO B 1 133 ? -10.656 24.734 34.594 1 37.78 133 PRO B N 1
ATOM 2372 C CA . PRO B 1 133 ? -10.148 26.094 34.344 1 37.78 133 PRO B CA 1
ATOM 2373 C C . PRO B 1 133 ? -8.719 26.094 33.812 1 37.78 133 PRO B C 1
ATOM 2375 O O . PRO B 1 133 ? -7.828 25.5 34.406 1 37.78 133 PRO B O 1
ATOM 2378 N N . PHE B 1 134 ? -8.438 25.812 32.531 1 36.22 134 PHE B N 1
ATOM 2379 C CA . PHE B 1 134 ? -7.121 26.125 31.969 1 36.22 134 PHE B CA 1
ATOM 2380 C C . PHE B 1 134 ? -6.445 27.234 32.781 1 36.22 134 PHE B C 1
ATOM 2382 O O . PHE B 1 134 ? -7.074 28.234 33.125 1 36.22 134 PHE B O 1
ATOM 2389 N N . PRO B 1 135 ? -5.543 26.922 33.562 1 39.28 135 PRO B N 1
ATOM 2390 C CA . PRO B 1 135 ? -5.008 28.172 34.125 1 39.28 135 PRO B CA 1
ATOM 2391 C C . PRO B 1 135 ? -4.961 29.297 33.094 1 39.28 135 PRO B C 1
ATOM 2393 O O . PRO B 1 135 ? -4.91 29.031 31.891 1 39.28 135 PRO B O 1
ATOM 2396 N N . GLY B 1 136 ? -5.559 30.469 33.25 1 36.53 136 GLY B N 1
ATOM 2397 C CA . GLY B 1 136 ? -5.508 31.625 32.375 1 36.53 136 GLY B CA 1
ATOM 2398 C C . GLY B 1 136 ? -4.25 31.688 31.547 1 36.53 136 GLY B C 1
ATOM 2399 O O . GLY B 1 136 ? -3.139 31.609 3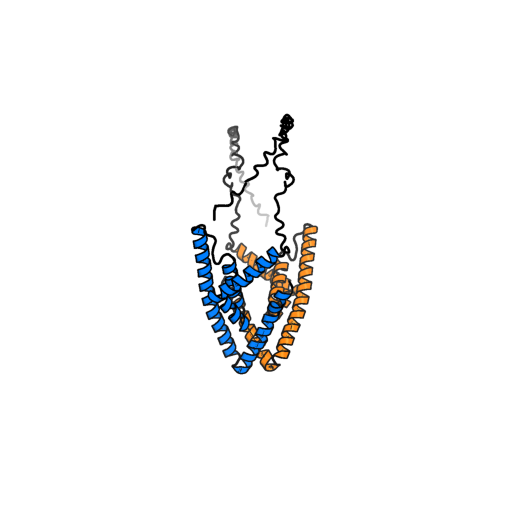2.062 1 36.53 136 GLY B O 1
ATOM 2400 N N . GLY B 1 137 ? -4.109 31 30.547 1 38.75 137 GLY B N 1
ATOM 2401 C CA . GLY B 1 137 ? -2.973 31.453 29.766 1 38.75 137 GLY B CA 1
ATOM 2402 C C . GLY B 1 137 ? -2.729 32.938 29.875 1 38.75 137 GLY B C 1
ATOM 2403 O O . GLY B 1 137 ? -3.551 33.656 30.453 1 38.75 137 GLY B O 1
ATOM 2404 N N . PRO B 1 138 ? -1.563 33.562 29.688 1 41.38 138 PRO B N 1
ATOM 2405 C CA . PRO B 1 138 ? -1.45 35 30.031 1 41.38 138 PRO B CA 1
ATOM 2406 C C . PRO B 1 138 ? -2.668 35.812 29.594 1 41.38 138 PRO B C 1
ATOM 2408 O O . PRO B 1 138 ? -2.818 36.969 29.984 1 41.38 138 PRO B O 1
ATOM 2411 N N . PHE B 1 139 ? -3.238 35.406 28.516 1 40.41 139 PHE B N 1
ATOM 2412 C CA . PHE B 1 139 ? -4.32 36.219 28 1 40.41 139 PHE B CA 1
ATOM 2413 C C . PHE B 1 139 ? -5.648 35.844 28.625 1 40.41 139 PHE B C 1
ATOM 2415 O O . PHE B 1 139 ? -6.707 36.031 28.031 1 40.41 139 PHE B O 1
ATOM 2422 N N . GLY B 1 140 ? -5.703 34.844 29.453 1 40.91 140 GLY B N 1
ATOM 2423 C CA . GLY B 1 140 ? -7.004 34.562 30.047 1 40.91 140 GLY B CA 1
ATOM 2424 C C . GLY B 1 140 ? -7.598 35.781 30.734 1 40.91 140 GLY B C 1
ATOM 2425 O O . GLY B 1 140 ? -6.879 36.719 31.078 1 40.91 140 GLY B O 1
ATOM 2426 N N . PRO B 1 141 ? -8.852 36.125 30.578 1 41.62 141 PRO B N 1
ATOM 2427 C CA . PRO B 1 141 ? -9.266 37.344 31.297 1 41.62 141 PRO B CA 1
ATOM 2428 C C . PRO B 1 141 ? -8.836 37.312 32.75 1 41.62 141 PRO B C 1
ATOM 2430 O O . PRO B 1 141 ? -8.688 36.25 33.344 1 41.62 141 PRO B O 1
ATOM 2433 N N . PRO B 1 142 ? -8.047 38.25 33.219 1 42.19 142 PRO B N 1
ATOM 2434 C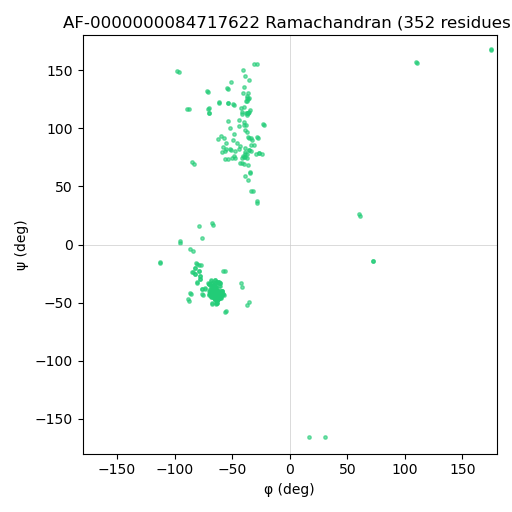 CA . PRO B 1 142 ? -7.676 38.25 34.625 1 42.19 142 PRO B CA 1
ATOM 2435 C C . PRO B 1 142 ? -8.82 37.812 35.562 1 42.19 142 PRO B C 1
ATOM 2437 O O . PRO B 1 142 ? -9.992 37.969 35.188 1 42.19 142 PRO B O 1
ATOM 2440 N N . PRO B 1 143 ? -8.609 36.844 36.438 1 44.09 143 PRO B N 1
ATOM 2441 C CA . PRO B 1 143 ? -9.711 36.562 37.375 1 44.09 143 PRO B CA 1
ATOM 2442 C C . PRO B 1 143 ? -10.484 37.844 37.75 1 44.09 143 PRO B C 1
ATOM 2444 O O . PRO B 1 143 ? -9.883 38.844 38.156 1 44.09 143 PRO B O 1
ATOM 2447 N N . VAL B 1 144 ? -11.5 38.094 37 1 42.16 144 VAL B N 1
ATOM 2448 C CA . VAL B 1 144 ? -12.273 39.219 37.531 1 42.16 144 VAL B CA 1
ATOM 2449 C C . VAL B 1 144 ? -12.547 39.062 39 1 42.16 144 VAL B C 1
ATOM 2451 O O . VAL B 1 144 ? -13.234 38.125 39.406 1 42.16 144 VAL B O 1
ATOM 2454 N N . GLU B 1 145 ? -11.516 39.312 39.812 1 44.66 145 GLU B N 1
ATOM 2455 C CA . GLU B 1 145 ? -11.82 39.406 41.25 1 44.66 145 GLU B CA 1
ATOM 2456 C C . GLU B 1 145 ? -13.148 40.125 41.469 1 44.66 145 GLU B C 1
ATOM 2458 O O . GLU B 1 145 ? -13.359 41.219 40.969 1 44.66 145 GLU B O 1
ATOM 2463 N N . PRO B 1 146 ? -14.281 39.375 41.688 1 45.81 146 PRO B N 1
ATOM 2464 C CA . PRO B 1 146 ? -15.453 40.219 41.938 1 45.81 146 PRO B CA 1
ATOM 2465 C C . PRO B 1 146 ? -15.141 41.438 42.812 1 45.81 146 PRO B C 1
ATOM 2467 O O . PRO B 1 146 ? -14.266 41.344 43.688 1 45.81 146 PRO B O 1
ATOM 2470 N N . PRO B 1 147 ? -15.086 42.531 42.25 1 46.88 147 PRO B N 1
ATOM 2471 C CA . PRO B 1 147 ? -14.625 43.688 43.031 1 46.88 147 PRO B CA 1
ATOM 2472 C C . PRO B 1 147 ? -15.133 43.625 44.469 1 46.88 147 PRO B C 1
ATOM 2474 O O . PRO B 1 147 ? -14.562 44.25 45.375 1 46.88 147 PRO B O 1
ATOM 2477 N N . PHE B 1 148 ? -16.5 43.438 44.625 1 46.22 148 PHE B N 1
ATOM 2478 C CA . PHE B 1 148 ? -17.031 43.562 45.969 1 46.22 148 PHE B CA 1
ATOM 2479 C C . PHE B 1 148 ? -16.953 42.219 46.719 1 46.22 148 PHE B C 1
ATOM 2481 O O . PHE B 1 148 ? -17.156 41.156 46.094 1 46.22 148 PHE B O 1
ATOM 2488 N N . PRO B 1 149 ? -16.25 42.094 47.75 1 45.06 149 PRO B N 1
ATOM 2489 C CA . PRO B 1 149 ? -16.281 40.875 48.594 1 45.06 149 PRO B CA 1
ATOM 2490 C C . PRO B 1 149 ? -17.688 40.312 48.75 1 45.06 149 PRO B C 1
ATOM 2492 O O . PRO B 1 149 ? -18.672 41.031 48.656 1 45.06 149 PRO B O 1
ATOM 2495 N N . PRO B 1 150 ? -17.984 39.094 48.312 1 46.72 150 PRO B N 1
ATOM 2496 C CA . PRO B 1 150 ? -19.359 38.656 48.5 1 46.72 150 PRO B CA 1
ATOM 2497 C C . PRO B 1 150 ? -19.953 39.156 49.812 1 46.72 150 PRO B C 1
ATOM 2499 O O . PRO B 1 150 ? -19.344 39 50.875 1 46.72 150 PRO B O 1
ATOM 2502 N N . GLN B 1 151 ? -20.609 40.281 49.812 1 42.78 151 GLN B N 1
ATOM 2503 C CA . GLN B 1 151 ? -21.328 40.625 51.031 1 42.78 151 GLN B CA 1
ATOM 2504 C C . GLN B 1 151 ? -21.922 39.375 51.688 1 42.78 151 GLN B C 1
ATOM 2506 O O . GLN B 1 151 ? -22.547 38.562 51.031 1 42.78 151 GLN B O 1
ATOM 2511 N N . GLN B 1 152 ? -21.422 39 52.875 1 42.47 152 GLN B N 1
ATOM 2512 C CA . GLN B 1 152 ? -21.984 38 53.781 1 42.47 152 GLN B CA 1
ATOM 2513 C C . GLN B 1 152 ? -23.516 38 53.719 1 42.47 152 GLN B C 1
ATOM 2515 O O . GLN B 1 152 ? -24.156 39 54.062 1 42.47 152 GLN B O 1
ATOM 2520 N N . ALA B 1 153 ? -24.094 37.344 52.688 1 47.66 153 ALA B N 1
ATOM 2521 C CA . ALA B 1 153 ? -25.547 37.219 52.75 1 47.66 153 ALA B CA 1
ATOM 2522 C C . ALA B 1 153 ? -26 37 54.188 1 47.66 153 ALA B C 1
ATOM 2524 O O . ALA B 1 153 ? -25.359 36.312 54.969 1 47.66 153 ALA B O 1
ATOM 2525 N N . PRO B 1 154 ? -26.688 37.906 54.781 1 46.62 154 PRO B N 1
ATOM 2526 C CA . PRO B 1 154 ? -27.125 37.656 56.156 1 46.62 154 PRO B CA 1
ATOM 2527 C C . PRO B 1 154 ? -27.609 36.219 56.375 1 46.62 154 PRO B C 1
ATOM 2529 O O . PRO B 1 154 ? -28.125 35.594 55.438 1 46.62 154 PRO B O 1
ATOM 2532 N N . ARG B 1 155 ? -26.922 35.469 57.156 1 45.09 155 ARG B N 1
ATOM 2533 C CA . ARG B 1 155 ? -27.359 34.125 57.625 1 45.09 155 ARG B CA 1
ATOM 2534 C C . ARG B 1 155 ? -28.875 34.062 57.75 1 45.09 155 ARG B C 1
ATOM 2536 O O . ARG B 1 155 ? -29.469 34.812 58.531 1 45.09 155 ARG B O 1
ATOM 2543 N N . GLN B 1 156 ? -29.578 33.75 56.656 1 47.53 156 GLN B N 1
ATOM 2544 C CA . GLN B 1 156 ? -31 33.531 56.844 1 47.53 156 GLN B CA 1
ATOM 2545 C C . GLN B 1 156 ? -31.266 32.719 58.125 1 47.53 156 GLN B C 1
ATOM 2547 O O . GLN B 1 156 ? -30.531 31.781 58.406 1 47.53 156 GLN B O 1
ATOM 2552 N N . PRO B 1 157 ? -31.875 33.344 59.094 1 45.31 157 PRO B N 1
ATOM 2553 C CA . PRO B 1 157 ? -32.188 32.594 60.344 1 45.31 157 PRO B CA 1
ATOM 2554 C C . PRO B 1 157 ? -32.656 31.172 60.062 1 45.31 157 PRO B C 1
ATOM 2556 O O . PRO B 1 157 ? -33.438 30.953 59.125 1 45.31 157 PRO B O 1
ATOM 2559 N N . ARG B 1 158 ? -31.781 30.188 60.25 1 44.84 158 ARG B N 1
ATOM 2560 C CA . ARG B 1 158 ? -32.219 28.797 60.281 1 44.84 158 ARG B CA 1
ATOM 2561 C C . ARG B 1 158 ? -33.594 28.672 60.938 1 44.84 158 ARG B C 1
ATOM 2563 O O . ARG B 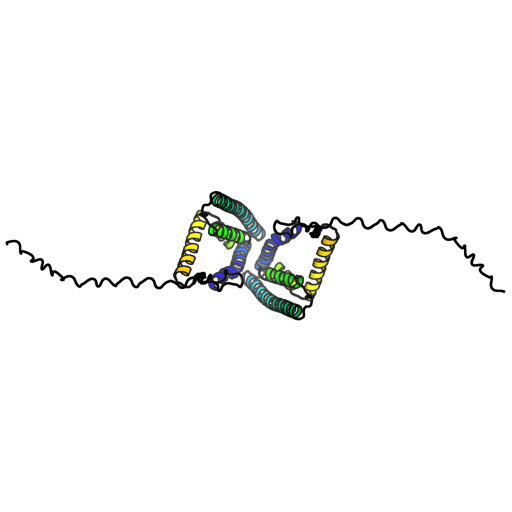1 158 ? -33.75 28.953 62.125 1 44.84 158 ARG B O 1
ATOM 2570 N N . ILE B 1 159 ? -34.656 28.938 60.156 1 45.84 159 ILE B N 1
ATOM 2571 C CA . ILE B 1 159 ? -35.938 28.547 60.688 1 45.84 159 ILE B CA 1
ATOM 2572 C C . ILE B 1 159 ? -35.875 27.141 61.312 1 45.84 159 ILE B C 1
ATOM 2574 O O . ILE B 1 159 ? -35.625 26.172 60.594 1 45.84 159 ILE B O 1
ATOM 2578 N N . GLU B 1 160 ? -35.406 27 62.562 1 41.97 160 GLU B N 1
ATOM 2579 C CA . GLU B 1 160 ? -35.594 25.781 63.344 1 41.97 160 GLU B CA 1
ATOM 2580 C C . GLU B 1 160 ? -36.969 25.172 63.094 1 41.97 160 GLU B C 1
ATOM 2582 O O . GLU B 1 160 ? -38 25.766 63.438 1 41.97 160 GLU B O 1
ATOM 2587 N N . ARG B 1 161 ? -37.156 24.547 61.938 1 42.78 161 ARG B N 1
ATOM 2588 C CA . ARG B 1 161 ? -38.344 23.703 61.812 1 42.78 161 ARG B CA 1
ATOM 2589 C C . ARG B 1 161 ? -38.594 22.953 63.125 1 42.78 161 ARG B C 1
ATOM 2591 O O . ARG B 1 161 ? -37.812 22.078 63.5 1 42.78 161 ARG B O 1
ATOM 2598 N N . GLY B 1 162 ? -39.156 23.609 64.125 1 41.38 162 GLY B N 1
ATOM 2599 C CA . GLY B 1 162 ? -39.656 22.969 65.312 1 41.38 162 GLY B CA 1
ATOM 2600 C C . GLY B 1 162 ? -40.281 21.609 65.062 1 41.38 162 GLY B C 1
ATOM 2601 O O . GLY B 1 162 ? -40.844 21.375 64 1 41.38 162 GLY B O 1
ATOM 2602 N N . ALA B 1 163 ? -39.688 20.547 65.562 1 44.03 163 ALA B N 1
ATOM 2603 C CA . ALA B 1 163 ? -40.188 19.172 65.625 1 44.03 163 ALA B CA 1
ATOM 2604 C C . ALA B 1 163 ? -41.688 19.141 65.875 1 44.03 163 ALA B C 1
ATOM 2606 O O . ALA B 1 163 ? -42.188 19.484 66.938 1 44.03 163 ALA B O 1
ATOM 2607 N N . GLY B 1 164 ? -42.469 19.594 64.875 1 43.69 164 GLY B N 1
ATOM 2608 C CA . GLY B 1 164 ? -43.906 19.375 65 1 43.69 164 GLY B CA 1
ATOM 2609 C C . GLY B 1 164 ? -44.25 18 65.562 1 43.69 164 GLY B C 1
ATOM 2610 O O . GLY B 1 164 ? -43.438 17.078 65.438 1 43.69 164 GLY B O 1
ATOM 2611 N N . PRO B 1 165 ? -45.094 17.875 66.562 1 44.44 165 PRO B N 1
ATOM 2612 C CA . PRO B 1 165 ? -45.5 16.625 67.188 1 44.44 165 PRO B CA 1
ATOM 2613 C C . PRO B 1 165 ? -45.812 15.516 66.188 1 44.44 165 PRO B C 1
ATOM 2615 O O . PRO B 1 165 ? -46.375 15.781 65.125 1 44.44 165 PRO B O 1
ATOM 2618 N N . GLU B 1 166 ? -44.938 14.609 66 1 46.66 166 GLU B N 1
ATOM 2619 C CA . GLU B 1 166 ? -45.188 13.367 65.312 1 46.66 166 GLU B CA 1
ATOM 2620 C C . GLU B 1 166 ? -46.562 12.781 65.688 1 46.66 166 GLU B C 1
ATOM 2622 O O . GLU B 1 166 ? -46.781 12.422 66.875 1 46.66 166 GLU B O 1
ATOM 2627 N N . VAL B 1 167 ? -47.625 13.289 65.188 1 46.88 167 VAL B N 1
ATOM 2628 C CA . VAL B 1 167 ? -48.906 12.633 65.375 1 46.88 167 VAL B CA 1
ATOM 2629 C C . VAL B 1 167 ? -48.812 11.18 64.875 1 46.88 167 VAL B C 1
ATOM 2631 O O . VAL B 1 167 ? -48.562 10.906 63.719 1 46.88 167 VAL B O 1
ATOM 2634 N N . ASP B 1 168 ? -48.406 10.297 65.688 1 47.25 168 ASP B N 1
ATOM 2635 C CA . ASP B 1 168 ? -48.531 8.859 65.5 1 47.25 168 ASP B CA 1
ATOM 2636 C C . ASP B 1 168 ? -49.969 8.469 65.125 1 47.25 168 ASP B C 1
ATOM 2638 O O . ASP B 1 168 ? -50.875 8.594 66 1 47.25 168 ASP B O 1
ATOM 2642 N N . ALA B 1 169 ? -50.438 8.719 63.906 1 47.56 169 ALA B N 1
ATOM 2643 C CA . ALA B 1 169 ? -51.719 8.188 63.438 1 47.56 169 ALA B CA 1
ATOM 2644 C C . ALA B 1 169 ? -51.75 6.672 63.562 1 47.56 169 ALA B C 1
ATOM 2646 O O . ALA B 1 169 ? -51.094 5.961 62.812 1 47.56 169 ALA B O 1
ATOM 2647 N N . GLU B 1 170 ? -51.875 6.129 64.812 1 43.41 170 GLU B N 1
ATOM 2648 C CA . GLU B 1 170 ? -52.188 4.715 65 1 43.41 170 GLU B CA 1
ATOM 2649 C C . GLU B 1 170 ? -53.438 4.305 64.188 1 43.41 170 GLU B C 1
ATOM 2651 O O . GLU B 1 170 ? -54.531 4.805 64.5 1 43.41 170 GLU B O 1
ATOM 2656 N N . PHE B 1 171 ? -53.344 4 62.875 1 47.75 171 PHE B N 1
ATOM 2657 C CA . PHE B 1 171 ? -54.406 3.398 62.062 1 47.75 171 PHE B CA 1
ATOM 2658 C C . PHE B 1 171 ? -54.875 2.1 62.688 1 47.75 171 PHE B C 1
ATOM 2660 O O . PHE B 1 171 ? -54.125 1.15 62.844 1 47.75 171 PHE B O 1
ATOM 2667 N N . THR B 1 172 ? -55.781 2.17 63.688 1 47.19 172 THR B N 1
ATOM 2668 C CA . THR B 1 172 ? -56.469 0.999 64.25 1 47.19 172 THR B CA 1
ATOM 2669 C C . THR B 1 172 ? -57.219 0.265 63.125 1 47.19 172 THR B C 1
ATOM 2671 O O . THR B 1 172 ? -58.094 0.841 62.469 1 47.19 172 THR B O 1
ATOM 2674 N N . GLU B 1 173 ? -56.562 -0.711 62.5 1 49.34 173 GLU B N 1
ATOM 2675 C CA . GLU B 1 173 ? -57.188 -1.665 61.594 1 49.34 173 GLU B CA 1
ATOM 2676 C C . GLU B 1 173 ? -58.469 -2.252 62.219 1 49.34 173 GLU B C 1
ATOM 2678 O O . GLU B 1 173 ? -58.406 -2.92 63.25 1 49.34 173 GLU B O 1
ATOM 2683 N N . GLU B 1 174 ? -59.594 -1.506 62.156 1 48.06 174 GLU B N 1
ATOM 2684 C CA . GLU B 1 174 ? -60.875 -2.111 62.531 1 48.06 174 GLU B CA 1
ATOM 2685 C C . GLU B 1 174 ? -61.062 -3.471 61.844 1 48.06 174 GLU B C 1
ATOM 2687 O O . GLU B 1 174 ? -60.969 -3.578 60.625 1 48.06 174 GLU B O 1
ATOM 2692 N N . LYS B 1 175 ? -60.719 -4.516 62.531 1 48.47 175 LYS B N 1
ATOM 2693 C CA . LYS B 1 175 ? -61.094 -5.895 62.219 1 48.47 175 LYS B CA 1
ATOM 2694 C C . LYS B 1 175 ? -62.562 -5.984 61.812 1 48.47 175 LYS B C 1
ATOM 2696 O O . LYS B 1 175 ? -63.469 -5.613 62.562 1 48.47 175 LYS B O 1
ATOM 2701 N N . GLY B 1 176 ? -62.875 -5.742 60.5 1 43.19 176 GLY B N 1
ATOM 2702 C CA . GLY B 1 176 ? -64.188 -6.035 59.969 1 43.19 176 GLY B CA 1
ATOM 2703 C C . GLY B 1 176 ? -64.812 -7.305 60.562 1 43.19 176 GLY B C 1
ATOM 2704 O O . GLY B 1 176 ? -64.062 -8.156 61.094 1 43.19 176 GLY B O 1
ATOM 2705 N N . PRO B 1 177 ? -66.062 -7.23 61.031 1 50.84 177 PRO B N 1
ATOM 2706 C CA . PRO B 1 177 ? -66.812 -8.352 61.656 1 50.84 177 PRO B CA 1
ATOM 2707 C C . PRO B 1 177 ? -66.562 -9.672 60.938 1 50.84 177 PRO B C 1
ATOM 2709 O O . PRO B 1 177 ? -66.25 -9.68 59.719 1 50.84 177 PRO B O 1
ATOM 2712 N N . LYS B 1 178 ? -66.312 -10.844 61.594 1 36.06 178 LYS B N 1
ATOM 2713 C CA . LYS B 1 178 ? -66.562 -12.148 61 1 36.06 178 LYS B CA 1
ATOM 2714 C C . LYS B 1 178 ? -68 -12.203 60.375 1 36.06 178 LYS B C 1
ATOM 2716 O O . LYS B 1 178 ? -68.938 -11.656 60.938 1 36.06 178 LYS B O 1
#

Secondary structure (DSSP, 8-state):
-HHHHHHHHHHHHHHHHHHHHHHHHH-HHHHHHHHHHHHHHHHHHHHHHHHHHHHHHHHHHHTTPPPSSHHHHHHHHHHHHHHHHS-SHHHHHHHHHHHSHHHHHHHHHHHHHHHHHHHHTTSS-------------TTS------SS------------------------------/-HHHHHHHHHHHHHHHHHHHHHHHHH-HHHHHHHHHHHHHHHHHHHHHHHHHHHHHHHHHHHTTPPPSSHHHHHHHHHHHHHHHHS-SHHHHHHHHHHHSHHHHHHHHHHHHHHHHHHHHTTSS-------------TTS------SS------------------------------

pLDDT: mean 75.01, std 22.46, range [36.0, 97.38]

Organism: Cystobacter fuscus (strain ATCC 25194 / DSM 2262 / NBRC 100088 / M29) (NCBI:txid1242864)

Sequence (356 aa):
MSRFLLPLVLLPFVELYLLSLIAREVGVVPMLALVLLSGVIGASLARREGLRVLRRWQESVAQRRVPEEGLLGGVLVLAGGLLLVIPGVVSDVLGVLLLLPPTRRVVARWVRRGVERRMASGSIRVTTFSTGPFPGGPFGPPPVEPPFPPQQAPRQPRIERGAGPEVDAEFTEEKGPKMSRFLLPLVLLPFVELYLLSLIAREVGVVPMLALVLLSGVIGASLARREGLRVLRRWQESVAQRRVPEEGLLGGVLVLAGGLLLVIPGVVSDVLGVLLLLPPTRRVVARWVRRGVERRMASGSIRVTTFSTGPFPGGPFGPPPVEPPFPPQQAPRQPRIERGAGPEVDAEFTEEKGPK

Foldseek 3Di:
DVVVVVCVVCVVVVFCVVLVVVCVVPNNVVSVVVLVVLLVVQQVLLVVLLVVLVVQVVVCVVVVHQRPCHPVLNVLSVCLSVLSNPRGDVSSVSSVLSSDVVSVVVVSVVVVVVVVVCVVVCVPVPPPVPVPVPPQPVPRPPPVPVVDDPPPPPPPPPPPPPPPDPPPPPPPPPDPDD/DVVVVVCVVCVVVVFVVVLVVVCVVPNNVVSVVVLVVLLVVQQVLLVVLLVVLVVQVVVCVVVVHQRPCHPVLNVLSVCLSVLSNPRGDVSSVSSVLCSDVVSVVVVSVVVVVVVVVCVVVCVPVPVPPPVPPPPQDVPRPPPVPVVDDPPPPPPPPPPPPPPDPPPPPPPPPPPDDD

Radius of gyration: 39.11 Å; Cα contacts (8 Å, |Δi|>4): 238; chains: 2; bounding box: 134×99×100 Å